Protein AF-0000000086340942 (afdb_homodimer)

Secondary structure (DSSP, 8-state):
------------------HHHHHHHTHHHHHHH---HHHHHHHHHHHHHHHHHHHHHH-SSHHHHHHHHHTT--SHHHHHHHHHHHHHH-HHHHHHHHHHGGG-/------------------HHHHHHHTHHHHHHH---HHHHHHHHHHHHHHHHHHHHHH-SSHHHHHHHHHTT--SHHHHHHHHHHHHHH-HHHHHHHHHHGGG-

Organism: NCBI:txid299321

Sequence (208 aa):
KPGGPGRKIYNVNRSFLPGAEFVDQFRRKIIERVTAVEPIADAMYDASNVEKYADIMAAPTPQAKMRAIYKILNTEGSKTRFYAILLEREPELVEELSGSRRNWKPGGPGRKIYNVNRSFLPGAEFVDQFRRKIIERVTAVEPIADAMYDASNVEKYADIMAAPTPQAKMRAIYKILNTEGSKTRFYAILLEREPELVEELSGSRRNW

Radius of gyration: 25.63 Å; Cα contacts (8 Å, |Δi|>4): 169; chains: 2; bounding box: 41×50×114 Å

pLDDT: mean 78.57, std 21.1, range [30.06, 98.0]

InterPro domains:
  IPR011029 Death-like domain superfamily [G3DSA:1.10.533.10] (20-103)
  IPR011029 Death-like domain superfamily [SSF47986] (20-99)
  IPR051249 NLRP Inflammasome [PTHR46985] (16-98)

Solvent-accessible surface area (backbone atoms only — not comparable to full-atom values): 11883 Å² total; per-residue (Å²): 131,82,79,68,79,70,75,72,69,69,72,72,66,78,71,68,59,55,40,36,53,43,51,64,74,40,41,71,59,46,32,72,62,52,76,64,39,65,66,46,49,53,51,50,55,57,47,58,51,45,52,55,49,50,56,28,69,69,36,89,43,51,44,50,22,36,53,48,51,54,70,64,48,77,43,67,65,45,21,34,50,48,34,55,49,43,48,72,74,39,45,66,60,49,51,53,56,61,54,52,53,70,79,102,132,84,79,68,81,71,76,74,67,69,72,72,66,78,71,68,57,55,40,35,55,42,51,63,74,40,42,70,58,46,32,71,62,51,76,63,41,66,67,47,48,55,52,49,56,56,45,57,51,44,52,56,50,49,56,28,69,68,36,89,43,52,42,50,22,36,54,48,50,53,70,66,47,78,43,68,63,48,20,34,50,47,33,56,50,42,46,72,74,38,45,65,60,48,52,52,56,63,52,51,53,70,76,102

Foldseek 3Di:
DPDPDDPPPPPVVVPPPDPVVVCVVCVVVCVVPPDPVPVVVVVCVVPVVVVLVVCLVVQDDPVRSVVSLVVVCPDPVSVVVVVVVCCVPPVVVVVVVVCVVVVD/DPDPDPPPPVCVVVPPPDPVVVCVVCVVVCVVPPDCVPVVVVVCVVPVVVVLVVCLVVQDDPVRSVVSLVVVCPDPVSVVVVVVVCCVPPVVVVVVVVCVVVVD

Structure (mmCIF, N/CA/C/O backbone):
data_AF-0000000086340942-model_v1
#
loop_
_entity.id
_entity.type
_entity.pdbx_description
1 polymer 'CARD domain-containing protein'
#
loop_
_atom_site.group_PDB
_atom_site.id
_atom_site.type_symbol
_atom_site.label_atom_id
_atom_site.label_alt_id
_atom_site.label_comp_id
_atom_site.label_asym_id
_atom_site.label_entity_id
_atom_site.label_seq_id
_atom_site.pdbx_PDB_ins_code
_atom_site.Cartn_x
_atom_site.Cartn_y
_atom_site.Cartn_z
_atom_site.occupancy
_atom_site.B_iso_or_equiv
_atom_site.auth_seq_id
_atom_site.auth_comp_id
_atom_site.auth_asym_id
_atom_site.auth_atom_id
_atom_site.pdbx_PDB_model_num
ATOM 1 N N . LYS A 1 1 ? 2.34 21.609 63.438 1 30.06 1 LYS A N 1
ATOM 2 C CA . LYS A 1 1 ? 1.76 22.062 62.188 1 30.06 1 LYS A CA 1
ATOM 3 C C . LYS A 1 1 ? 1.688 20.922 61.156 1 30.06 1 LYS A C 1
ATOM 5 O O . LYS A 1 1 ? 2.697 20.281 60.875 1 30.06 1 LYS A O 1
ATOM 10 N N . PRO A 1 2 ? 0.56 20.234 60.875 1 33.31 2 PRO A N 1
ATOM 11 C CA . PRO A 1 2 ? 0.419 19.031 60.062 1 33.31 2 PRO A CA 1
ATOM 12 C C . PRO A 1 2 ? 0.842 19.234 58.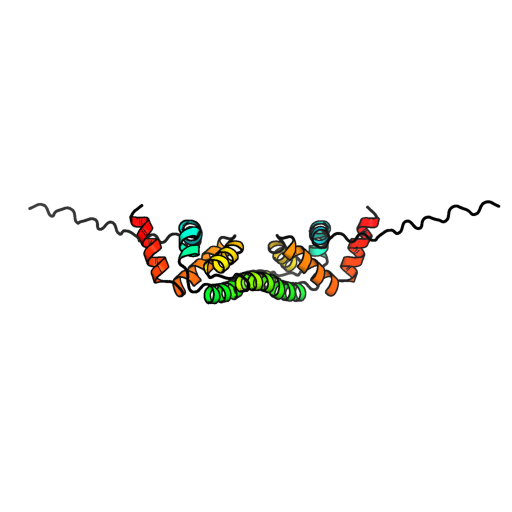625 1 33.31 2 PRO A C 1
ATOM 14 O O . PRO A 1 2 ? 0.713 20.344 58.094 1 33.31 2 PRO A O 1
ATOM 17 N N . GLY A 1 3 ? 1.99 18.672 58.156 1 33.03 3 GLY A N 1
ATOM 18 C CA . GLY A 1 3 ? 2.551 18.797 56.812 1 33.03 3 GLY A CA 1
ATOM 19 C C . GLY A 1 3 ? 1.523 18.609 55.719 1 33.03 3 GLY A C 1
ATOM 20 O O . GLY A 1 3 ? 0.592 17.812 55.844 1 33.03 3 GLY A O 1
ATOM 21 N N . GLY A 1 4 ? 0.996 19.688 55.062 1 34.81 4 GLY A N 1
ATOM 22 C CA . GLY A 1 4 ? -0.035 19.75 54.031 1 34.81 4 GLY A CA 1
ATOM 23 C C . GLY A 1 4 ? 0.132 18.688 52.938 1 34.81 4 GLY A C 1
ATOM 24 O O . GLY A 1 4 ? 1.207 18.109 52.812 1 34.81 4 GLY A O 1
ATOM 25 N N . PRO A 1 5 ? -0.978 17.906 52.75 1 38.44 5 PRO A N 1
ATOM 26 C CA . PRO A 1 5 ? -0.941 16.859 51.75 1 38.44 5 PRO A CA 1
ATOM 27 C C . PRO A 1 5 ? -0.195 17.281 50.469 1 38.44 5 PRO A C 1
ATOM 29 O O . PRO A 1 5 ? -0.126 18.469 50.156 1 38.44 5 PRO A O 1
ATOM 32 N N . GLY A 1 6 ? 1.014 16.812 50.375 1 35.75 6 GLY A N 1
ATOM 33 C CA . GLY A 1 6 ? 1.794 17.016 49.156 1 35.75 6 GLY A CA 1
ATOM 34 C C . GLY A 1 6 ? 0.945 17.062 47.906 1 35.75 6 GLY A C 1
ATOM 35 O O . GLY A 1 6 ? -0.125 16.453 47.844 1 35.75 6 GLY A O 1
ATOM 36 N N . ARG A 1 7 ? 0.796 18.203 47.312 1 33.66 7 ARG A N 1
ATOM 37 C CA . ARG A 1 7 ? 0.111 18.359 46.031 1 33.66 7 ARG A CA 1
ATOM 38 C C . ARG A 1 7 ? 0.36 17.141 45.125 1 33.66 7 ARG A C 1
ATOM 40 O O . ARG A 1 7 ? 1.51 16.781 44.875 1 33.66 7 ARG A O 1
ATOM 47 N N . LYS A 1 8 ? -0.338 16.031 45.406 1 34 8 LYS A N 1
ATOM 48 C CA . LYS A 1 8 ? -0.316 15 44.375 1 34 8 LYS A CA 1
ATOM 49 C C . LYS A 1 8 ? -0.164 15.617 42.969 1 34 8 LYS A C 1
ATOM 51 O O . LYS A 1 8 ? -1.01 16.406 42.562 1 34 8 LYS A O 1
ATOM 56 N N . ILE A 1 9 ? 0.948 16.172 42.688 1 31.11 9 ILE A N 1
ATOM 57 C CA . ILE A 1 9 ? 1.221 16.5 41.312 1 31.11 9 ILE A CA 1
ATOM 58 C C . ILE A 1 9 ? 0.586 15.445 40.406 1 31.11 9 ILE A C 1
ATOM 60 O O . ILE A 1 9 ? 0.837 14.242 40.562 1 31.11 9 ILE A O 1
ATOM 64 N N . TYR A 1 10 ? -0.667 15.422 40.312 1 34.16 10 TYR A N 1
ATOM 65 C CA . TYR A 1 10 ? -1.286 14.633 39.25 1 34.16 10 TYR A CA 1
ATOM 66 C C . TYR A 1 10 ? -0.372 14.539 38.031 1 34.16 10 TYR A C 1
ATOM 68 O O . TYR A 1 10 ? 0.081 15.555 37.5 1 34.16 10 TYR A O 1
ATOM 76 N N . ASN A 1 11 ? 0.663 13.766 38.156 1 32 11 ASN A N 1
ATOM 77 C CA . ASN A 1 11 ? 1.41 13.352 36.969 1 32 11 ASN A CA 1
ATOM 78 C C . ASN A 1 11 ? 0.536 13.375 35.719 1 32 11 ASN A C 1
ATOM 80 O O . ASN A 1 11 ? -0.425 12.609 35.625 1 32 11 ASN A O 1
ATOM 84 N N . VAL A 1 12 ? -0.024 14.477 35.312 1 34.78 12 VAL A N 1
ATOM 85 C CA . VAL A 1 12 ? -0.634 14.531 33.969 1 34.78 12 VAL A CA 1
ATOM 86 C C . VAL A 1 12 ? 0.07 13.547 33.031 1 34.78 12 VAL A C 1
ATOM 88 O O . VAL A 1 12 ? 1.226 13.758 32.656 1 34.78 12 VAL A O 1
ATOM 91 N N . ASN A 1 13 ? 0.272 12.336 33.406 1 36.91 13 ASN A N 1
ATOM 92 C CA . ASN A 1 13 ? 0.764 11.391 32.406 1 36.91 13 ASN A CA 1
ATOM 93 C C . ASN A 1 13 ? 0.345 11.797 31 1 36.91 13 ASN A C 1
ATOM 95 O O . ASN A 1 13 ? -0.847 11.867 30.703 1 36.91 13 ASN A O 1
ATOM 99 N N . ARG A 1 14 ? 0.864 12.797 30.344 1 42.94 14 ARG A N 1
ATOM 100 C CA . ARG A 1 14 ? 0.658 13.141 28.938 1 42.94 14 ARG A CA 1
ATOM 101 C C . ARG A 1 14 ? 0.251 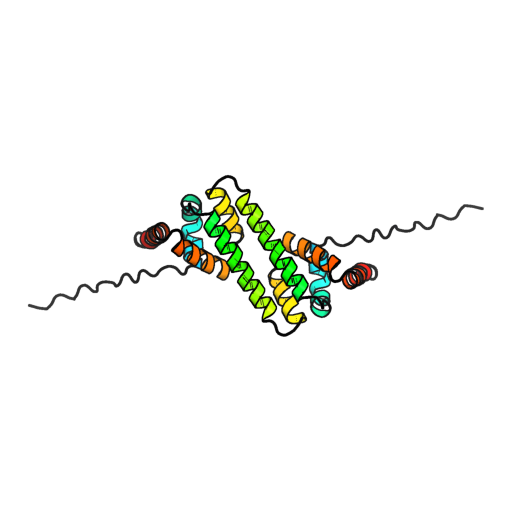11.914 28.141 1 42.94 14 ARG A C 1
ATOM 103 O O . ARG A 1 14 ? 1.087 11.062 27.828 1 42.94 14 ARG A O 1
ATOM 110 N N . SER A 1 15 ? -0.611 11.156 28.562 1 50.53 15 SER A N 1
ATOM 111 C CA . SER A 1 15 ? -1.098 9.969 27.875 1 50.53 15 SER A CA 1
ATOM 112 C C . SER A 1 15 ? -1.255 10.219 26.375 1 50.53 15 SER A C 1
ATOM 114 O O . SER A 1 15 ? -2.18 10.914 25.953 1 50.53 15 SER A O 1
ATOM 116 N N . PHE A 1 16 ? -0.09 10.398 25.688 1 58.81 16 PHE A N 1
ATOM 117 C CA . PHE A 1 16 ? -0.127 10.508 24.234 1 58.81 16 PHE A CA 1
ATOM 118 C C . PHE A 1 16 ? -0.99 9.406 23.641 1 58.81 16 PHE A C 1
ATOM 120 O O . PHE A 1 16 ? -0.943 8.258 24.078 1 58.81 16 PHE A O 1
ATOM 127 N N . LEU A 1 17 ? -2.113 9.867 23.094 1 68.81 17 LEU A N 1
ATOM 128 C CA . LEU A 1 17 ? -2.887 8.898 22.344 1 68.81 17 LEU A CA 1
ATOM 129 C C . LEU A 1 17 ? -1.966 7.953 21.562 1 68.81 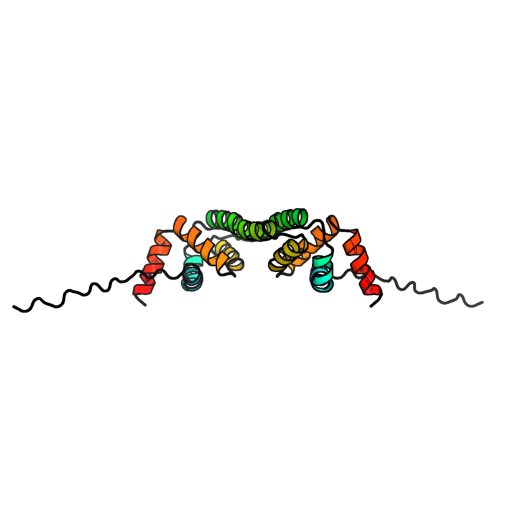17 LEU A C 1
AT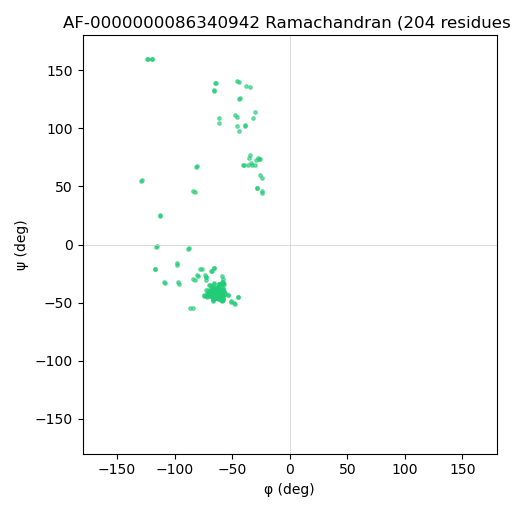OM 131 O O . LEU A 1 17 ? -0.895 8.359 21.109 1 68.81 17 LEU A O 1
ATOM 135 N N . PRO A 1 18 ? -2.377 6.742 21.672 1 79.69 18 PRO A N 1
ATOM 136 C CA . PRO A 1 18 ? -1.677 5.906 20.703 1 79.69 18 PRO A CA 1
ATOM 137 C C . PRO A 1 18 ? -1.626 6.539 19.312 1 79.69 18 PRO A C 1
ATOM 139 O O . PRO A 1 18 ? -2.541 7.273 18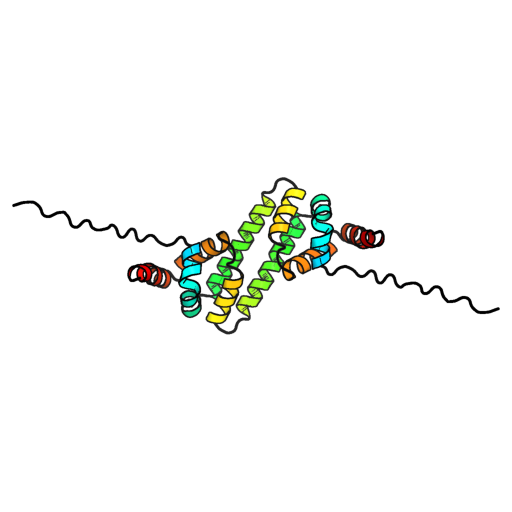.922 1 79.69 18 PRO A O 1
ATOM 142 N N . GLY A 1 19 ? -0.557 6.406 18.672 1 88.25 19 GLY A N 1
ATOM 143 C CA . GLY A 1 19 ? -0.31 7.043 17.391 1 88.25 19 GLY A CA 1
ATOM 144 C C . GLY A 1 19 ? -1.479 6.922 16.438 1 88.25 19 GLY A C 1
ATOM 145 O O . GLY A 1 19 ? -1.896 7.91 15.828 1 88.25 19 GLY A O 1
ATOM 146 N N . ALA A 1 20 ? -2.027 5.715 16.375 1 89.81 20 ALA A N 1
ATOM 147 C CA . ALA A 1 20 ? -3.145 5.488 15.453 1 89.81 20 ALA A CA 1
ATOM 148 C C . ALA A 1 20 ? -4.371 6.293 15.883 1 89.81 20 ALA A C 1
ATOM 150 O O . ALA A 1 20 ? -5.086 6.84 15.031 1 89.81 20 ALA A O 1
ATOM 151 N N . GLU A 1 21 ? -4.637 6.332 17.156 1 93.44 21 GLU A N 1
ATOM 152 C CA . GLU A 1 21 ? -5.77 7.094 17.672 1 93.44 21 GLU A CA 1
ATOM 153 C C . GLU A 1 21 ? -5.578 8.594 17.422 1 93.44 21 GLU A C 1
ATOM 155 O O . GLU A 1 21 ? -6.535 9.305 17.109 1 93.44 21 GLU A O 1
ATOM 160 N N . PHE A 1 22 ? -4.367 9.055 17.703 1 94 22 PHE A N 1
ATOM 161 C CA . PHE A 1 22 ? -4.039 10.453 17.438 1 94 22 PHE A CA 1
ATOM 162 C C . PHE A 1 22 ? -4.406 10.82 16 1 94 22 PHE A C 1
ATOM 164 O O . PHE A 1 22 ? -5.027 11.859 15.766 1 94 22 PHE A O 1
ATOM 171 N N . VAL A 1 23 ? -4.016 10.031 15.008 1 95.56 23 VAL A N 1
ATOM 172 C CA . VAL A 1 23 ? -4.227 10.25 13.586 1 95.56 23 VAL A CA 1
ATOM 173 C C . VAL A 1 23 ? -5.723 10.328 13.289 1 95.56 23 VAL A C 1
ATOM 175 O O . VAL A 1 23 ? -6.16 11.133 12.469 1 95.56 23 VAL A O 1
ATOM 178 N N . ASP A 1 24 ? -6.488 9.492 13.961 1 95.06 24 ASP A N 1
ATOM 179 C CA . ASP A 1 24 ? -7.934 9.5 13.758 1 95.06 24 ASP A CA 1
ATOM 180 C C . ASP A 1 24 ? -8.578 10.711 14.422 1 95.06 24 ASP A C 1
ATOM 182 O O . ASP A 1 24 ? -9.453 11.352 13.844 1 95.06 24 ASP A O 1
ATOM 186 N N . GLN A 1 25 ? -8.156 10.969 15.594 1 93.75 25 GLN A N 1
ATOM 187 C CA . GLN A 1 25 ? -8.766 12.016 16.406 1 93.75 25 GLN A CA 1
ATOM 188 C C . GLN A 1 25 ? -8.547 13.391 15.781 1 93.75 25 GLN A C 1
ATOM 190 O O . GLN A 1 25 ? -9.422 14.258 15.836 1 93.75 25 GLN A O 1
ATOM 195 N N . PHE A 1 26 ? -7.434 13.602 15.227 1 95.81 26 PHE A N 1
ATOM 196 C CA . PHE A 1 26 ? -7.09 14.953 14.812 1 95.81 26 PHE A CA 1
ATOM 197 C C . PHE A 1 26 ? -7.02 15.055 13.289 1 95.81 26 PHE A C 1
ATOM 199 O O . PHE A 1 26 ? -6.293 15.891 12.75 1 95.81 26 PHE A O 1
ATOM 206 N N . ARG A 1 27 ? -7.723 14.188 12.562 1 97 27 ARG A N 1
ATOM 207 C CA . ARG A 1 27 ? -7.734 14.125 11.102 1 97 27 ARG A CA 1
ATOM 208 C C . ARG A 1 27 ? -7.949 15.5 10.492 1 97 27 ARG A C 1
ATOM 210 O O . ARG A 1 27 ? -7.18 15.93 9.633 1 97 27 ARG A O 1
ATOM 217 N N . ARG A 1 28 ? -9.016 16.266 10.953 1 96.62 28 ARG A N 1
ATOM 218 C CA . ARG A 1 28 ? -9.336 17.547 10.359 1 96.62 28 ARG A CA 1
ATOM 219 C C . ARG A 1 28 ? -8.195 18.547 10.562 1 96.62 28 ARG A C 1
ATOM 221 O O . ARG A 1 28 ? -7.816 19.266 9.633 1 96.62 28 ARG A O 1
ATOM 228 N N . LYS A 1 29 ? -7.648 18.641 11.742 1 97.44 29 LYS A N 1
ATOM 229 C CA . LYS A 1 29 ? -6.559 19.562 12.039 1 97.44 29 LYS A CA 1
ATOM 230 C C . LYS A 1 29 ? -5.297 19.188 11.258 1 97.44 29 LYS A C 1
ATOM 232 O O . LYS A 1 29 ? -4.562 20.078 10.805 1 97.44 29 LYS A O 1
ATOM 237 N N . ILE A 1 30 ? -5.074 17.938 11.148 1 97.5 30 ILE A N 1
ATOM 238 C CA . ILE A 1 30 ? -3.92 17.469 10.391 1 97.5 30 ILE A CA 1
ATOM 239 C C . ILE A 1 30 ? -4.07 17.859 8.922 1 97.5 30 ILE A C 1
ATOM 241 O O . ILE A 1 30 ? -3.162 18.453 8.336 1 97.5 30 ILE A O 1
ATOM 245 N N . ILE A 1 31 ? -5.199 17.656 8.359 1 98 31 ILE A N 1
ATOM 246 C CA . ILE A 1 31 ? -5.457 18 6.965 1 98 31 ILE A CA 1
ATOM 247 C C . ILE A 1 31 ? -5.289 19.5 6.766 1 98 31 ILE A C 1
ATOM 249 O O . ILE A 1 31 ? -4.734 19.938 5.758 1 98 31 ILE A O 1
ATOM 253 N N . GLU A 1 32 ? -5.637 20.203 7.691 1 97.62 32 GLU A N 1
ATOM 254 C CA . GLU A 1 32 ? -5.652 21.656 7.566 1 97.62 32 GLU A CA 1
ATOM 255 C C . GLU A 1 32 ? -4.266 22.25 7.809 1 97.62 32 GLU A C 1
ATOM 257 O O . GLU A 1 32 ? -3.91 23.266 7.215 1 97.62 32 GLU A O 1
ATOM 262 N N . ARG A 1 33 ? -3.449 21.594 8.656 1 97.19 33 ARG A N 1
ATOM 263 C CA . ARG A 1 33 ? -2.336 22.344 9.219 1 97.19 33 ARG A CA 1
ATOM 264 C C . ARG A 1 33 ? -0.998 21.766 8.789 1 97.19 33 ARG A C 1
ATOM 266 O O . ARG A 1 33 ? 0.038 22.422 8.883 1 97.19 33 ARG A O 1
ATOM 273 N N . VAL A 1 34 ? -1.02 20.5 8.383 1 96.75 34 VAL A N 1
ATOM 274 C CA . VAL A 1 34 ? 0.251 19.906 7.984 1 96.75 34 VAL A CA 1
ATOM 275 C C . VAL A 1 34 ? 0.776 20.609 6.73 1 96.75 34 VAL A C 1
ATOM 277 O O . VAL A 1 34 ? 0.055 20.734 5.738 1 96.75 34 VAL A O 1
ATOM 280 N N . THR A 1 35 ? 2.045 20.984 6.727 1 93.06 35 THR A N 1
ATOM 281 C CA . THR A 1 35 ? 2.666 21.672 5.602 1 93.06 35 THR A CA 1
ATOM 282 C C . THR A 1 35 ? 3.654 20.75 4.883 1 93.06 35 THR A C 1
ATOM 284 O O . THR A 1 35 ? 3.861 20.875 3.674 1 93.06 35 THR A O 1
ATOM 287 N N . ALA A 1 36 ? 4.289 19.875 5.578 1 93.06 36 ALA A N 1
ATOM 288 C CA . ALA A 1 36 ? 5.316 19 5.02 1 93.06 36 ALA A CA 1
ATOM 289 C C . ALA A 1 36 ? 4.688 17.766 4.359 1 93.06 36 ALA A C 1
ATOM 291 O O . ALA A 1 36 ? 5.145 16.641 4.562 1 93.06 36 ALA A O 1
ATOM 292 N N . VAL A 1 37 ? 3.645 17.891 3.547 1 94.75 37 VAL A N 1
ATOM 293 C CA . VAL A 1 37 ? 2.844 16.781 3.029 1 94.75 37 VAL A CA 1
ATOM 294 C C . VAL A 1 37 ? 3.691 15.922 2.096 1 94.75 37 VAL A C 1
ATOM 296 O O . VAL A 1 37 ? 3.623 14.695 2.139 1 94.75 37 VAL A O 1
ATOM 299 N N . GLU A 1 38 ? 4.547 16.516 1.236 1 91.69 38 GLU A N 1
ATOM 300 C CA . GLU A 1 38 ? 5.309 15.758 0.25 1 91.69 38 GLU A CA 1
ATOM 301 C C . GLU A 1 38 ? 6.418 14.945 0.915 1 91.69 38 GLU A C 1
ATOM 303 O O . GLU A 1 38 ? 6.551 13.742 0.671 1 91.69 38 GLU A O 1
ATOM 308 N N . PRO A 1 39 ? 7.211 15.5 1.875 1 89.62 39 PRO A N 1
ATOM 309 C CA . PRO A 1 39 ? 8.148 14.672 2.639 1 89.62 39 PRO A CA 1
ATOM 310 C C . PRO A 1 39 ? 7.457 13.555 3.414 1 89.62 39 PRO A C 1
ATOM 312 O O . PRO A 1 39 ? 8.016 12.469 3.564 1 89.62 39 PRO A O 1
ATOM 315 N N . ILE A 1 40 ? 6.246 13.797 3.896 1 92.19 40 ILE A N 1
ATOM 316 C CA . ILE A 1 40 ? 5.488 12.781 4.609 1 92.19 40 ILE A CA 1
ATOM 317 C C . ILE A 1 40 ? 5.062 11.68 3.641 1 92.19 40 ILE A C 1
ATOM 319 O O . ILE A 1 40 ? 5.195 10.492 3.941 1 92.19 40 ILE A O 1
ATOM 323 N N . ALA A 1 41 ? 4.574 12.07 2.453 1 89.31 41 ALA A N 1
ATOM 324 C CA . ALA A 1 41 ? 4.215 11.094 1.427 1 89.31 41 ALA A CA 1
ATOM 325 C C . ALA A 1 41 ? 5.414 10.234 1.044 1 89.31 41 ALA A C 1
ATOM 327 O O . ALA A 1 41 ? 5.297 9.016 0.916 1 89.31 41 ALA A O 1
ATOM 328 N N . ASP A 1 42 ? 6.57 10.852 0.916 1 83.88 42 ASP A N 1
ATOM 329 C CA . ASP A 1 42 ? 7.793 10.125 0.599 1 83.88 42 ASP A CA 1
ATOM 330 C C . ASP A 1 42 ? 8.086 9.055 1.652 1 83.88 42 ASP A C 1
ATOM 332 O O . ASP A 1 42 ? 8.391 7.91 1.315 1 83.88 42 ASP A O 1
ATOM 336 N N . ALA A 1 43 ? 7.996 9.453 2.863 1 82 43 ALA A N 1
ATOM 337 C CA . ALA A 1 43 ? 8.32 8.562 3.971 1 82 43 ALA A CA 1
ATOM 338 C C . ALA A 1 43 ? 7.297 7.434 4.09 1 82 43 ALA A C 1
ATOM 340 O O . ALA A 1 43 ? 7.652 6.293 4.383 1 82 43 ALA A O 1
ATOM 341 N N . MET A 1 44 ? 5.934 7.812 3.953 1 81.06 44 MET A N 1
ATOM 342 C CA . MET A 1 44 ? 4.875 6.809 3.996 1 81.06 44 MET A CA 1
ATOM 343 C C . MET A 1 44 ? 5.055 5.773 2.891 1 81.06 44 MET A C 1
ATOM 345 O O . MET A 1 44 ? 4.84 4.582 3.109 1 81.06 44 MET A O 1
ATOM 349 N N . TYR A 1 45 ? 5.355 6.305 1.752 1 71.75 45 TYR A N 1
ATOM 350 C CA . TYR A 1 45 ? 5.562 5.449 0.588 1 71.75 45 TYR A CA 1
ATOM 351 C C . TYR A 1 45 ? 6.676 4.441 0.842 1 71.75 45 TYR A C 1
ATOM 353 O O . TYR A 1 45 ? 6.527 3.254 0.541 1 71.75 45 TYR A O 1
ATOM 361 N N . ASP A 1 46 ? 7.656 4.82 1.36 1 66 46 ASP A N 1
ATOM 362 C CA . ASP A 1 46 ? 8.82 3.979 1.626 1 66 46 ASP A CA 1
ATOM 363 C C . ASP A 1 46 ? 8.5 2.924 2.686 1 66 46 ASP A C 1
ATOM 365 O O . ASP A 1 46 ? 8.828 1.748 2.516 1 66 46 ASP A O 1
ATOM 369 N N . ALA A 1 47 ? 7.707 3.316 3.664 1 63.34 47 ALA A N 1
ATOM 370 C CA . ALA A 1 47 ? 7.531 2.473 4.844 1 63.34 47 ALA A CA 1
ATOM 371 C C . ALA A 1 47 ? 6.457 1.416 4.605 1 63.34 47 ALA A C 1
ATOM 373 O O . ALA A 1 47 ? 6.617 0.259 5 1 63.34 47 ALA A O 1
ATOM 374 N N . SER A 1 48 ? 5.328 1.74 4.23 1 63.38 48 SER A N 1
ATOM 375 C CA . SER A 1 48 ? 4.207 0.819 4.059 1 63.38 48 SER A CA 1
ATOM 376 C C . SER A 1 48 ? 4.562 -0.31 3.098 1 63.38 48 SER A C 1
ATOM 378 O O . SER A 1 48 ? 4.258 -1.475 3.359 1 63.38 48 SER A O 1
ATOM 380 N N . ASN A 1 49 ? 5.168 0.114 2.17 1 66.38 49 ASN A N 1
ATOM 381 C CA . ASN A 1 49 ? 5.52 -0.878 1.159 1 66.38 49 ASN A CA 1
ATOM 382 C C . ASN A 1 49 ? 6.629 -1.805 1.643 1 66.38 49 ASN A C 1
ATOM 384 O O . ASN A 1 49 ? 6.602 -3.008 1.377 1 66.38 49 ASN A O 1
ATOM 388 N N . VAL A 1 50 ? 7.312 -1.211 2.387 1 64.19 50 VAL A N 1
ATOM 389 C CA . VAL A 1 50 ? 8.445 -1.989 2.871 1 64.19 50 VAL A CA 1
ATOM 390 C C . VAL A 1 50 ? 7.957 -3.078 3.824 1 64.19 50 VAL A C 1
ATOM 392 O O . VAL A 1 50 ? 8.383 -4.23 3.732 1 64.19 50 VAL A O 1
ATOM 395 N N . GLU A 1 51 ? 7.066 -2.738 4.652 1 71 51 GLU A N 1
ATOM 396 C CA . GLU A 1 51 ? 6.582 -3.721 5.617 1 71 51 GLU A CA 1
ATOM 397 C C . GLU A 1 51 ? 5.82 -4.844 4.926 1 71 51 GLU A C 1
ATOM 399 O O . GLU A 1 51 ? 6.043 -6.023 5.215 1 71 51 GLU A O 1
ATOM 404 N N . LYS A 1 52 ? 4.965 -4.504 4.055 1 76.44 52 LYS A N 1
ATOM 405 C CA . LYS A 1 52 ? 4.191 -5.516 3.34 1 76.44 52 LYS A CA 1
ATOM 406 C C . LYS A 1 52 ? 5.098 -6.406 2.496 1 76.44 52 LYS A C 1
ATOM 408 O O . LYS 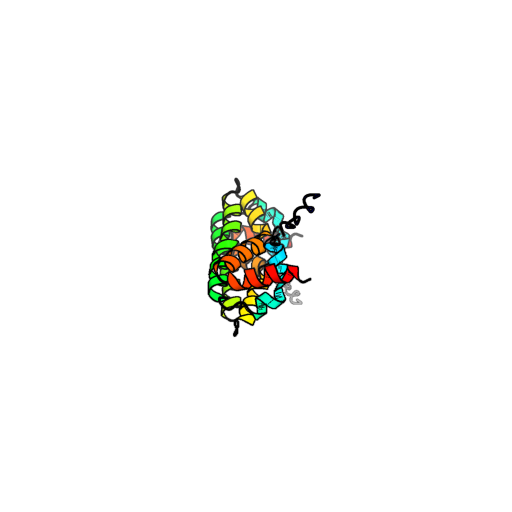A 1 52 ? 4.918 -7.625 2.457 1 76.44 52 LYS A O 1
ATOM 413 N N . TYR A 1 53 ? 6.035 -5.793 1.989 1 80.94 53 TYR A N 1
ATOM 414 C CA . TYR A 1 53 ? 7 -6.539 1.189 1 80.94 53 TYR A CA 1
ATOM 415 C C . TYR A 1 53 ? 7.812 -7.488 2.062 1 80.94 53 TYR A C 1
ATOM 417 O O . TYR A 1 53 ? 8.047 -8.641 1.689 1 80.94 53 TYR A O 1
ATOM 425 N N . ALA A 1 54 ? 8.203 -7.02 3.164 1 81.38 54 ALA A N 1
ATOM 426 C CA . ALA A 1 54 ? 8.961 -7.848 4.098 1 81.38 54 ALA A CA 1
ATOM 427 C C . ALA A 1 54 ? 8.141 -9.047 4.562 1 81.38 54 ALA A C 1
ATOM 429 O O . ALA A 1 54 ? 8.672 -10.148 4.715 1 81.38 54 ALA A O 1
ATOM 430 N N . ASP A 1 55 ? 6.859 -8.852 4.84 1 85.44 55 ASP A N 1
ATOM 431 C CA . ASP A 1 55 ? 5.969 -9.945 5.227 1 85.44 55 ASP A CA 1
ATOM 432 C C . ASP A 1 55 ? 5.914 -11.023 4.145 1 85.44 55 ASP A C 1
ATOM 434 O O . ASP A 1 55 ? 5.922 -12.219 4.449 1 85.44 55 ASP A O 1
ATOM 438 N N . ILE A 1 56 ? 5.77 -10.586 2.902 1 90.06 56 ILE A N 1
ATOM 439 C CA . ILE A 1 56 ? 5.73 -11.516 1.778 1 90.06 56 ILE A CA 1
ATOM 440 C C . ILE A 1 56 ? 7.027 -12.32 1.727 1 90.06 56 ILE A C 1
ATOM 442 O O . ILE A 1 56 ? 6.996 -13.547 1.614 1 90.06 56 ILE A O 1
ATOM 446 N N . MET A 1 57 ? 8.195 -11.727 1.862 1 91.62 57 MET A N 1
ATOM 447 C CA . MET A 1 57 ? 9.5 -12.359 1.71 1 91.62 57 MET A CA 1
ATOM 448 C C . MET A 1 57 ? 9.805 -13.266 2.898 1 91.62 57 MET A C 1
ATOM 450 O O . MET A 1 57 ? 10.539 -14.25 2.764 1 91.62 57 MET A O 1
ATOM 454 N N . ALA A 1 58 ? 9.289 -13.008 4.008 1 93.56 58 ALA A N 1
ATOM 455 C CA . ALA A 1 58 ? 9.523 -13.797 5.211 1 93.56 58 ALA A CA 1
ATOM 456 C C . ALA A 1 58 ? 8.727 -15.102 5.176 1 93.56 58 ALA A C 1
ATOM 458 O O . ALA A 1 58 ? 9.008 -16.031 5.938 1 93.56 58 ALA A O 1
ATOM 459 N N . ALA A 1 59 ? 7.625 -15.18 4.348 1 93.94 59 ALA A N 1
ATOM 460 C CA . ALA A 1 59 ? 6.805 -16.391 4.262 1 93.94 59 ALA A CA 1
ATOM 461 C C . ALA A 1 59 ? 7.605 -17.547 3.691 1 93.94 59 ALA A C 1
ATOM 463 O O . ALA A 1 59 ? 8.406 -17.375 2.775 1 93.94 59 ALA A O 1
ATOM 464 N N . PRO A 1 60 ? 7.434 -18.656 4.219 1 95.44 60 PRO A N 1
ATOM 465 C CA . PRO A 1 60 ? 8.359 -19.766 3.973 1 95.44 60 PRO A CA 1
ATOM 466 C C . PRO A 1 60 ? 8.094 -20.469 2.641 1 95.44 60 PRO A C 1
ATOM 468 O O . PRO A 1 60 ? 8.984 -21.141 2.104 1 95.44 60 PRO A O 1
ATOM 471 N N . THR A 1 61 ? 6.898 -20.484 2.08 1 96 61 THR A N 1
ATOM 472 C CA . THR A 1 61 ? 6.566 -21.172 0.837 1 96 61 THR A CA 1
ATOM 473 C C . THR A 1 61 ? 5.977 -20.203 -0.179 1 96 61 THR A C 1
ATOM 475 O O . THR A 1 61 ? 5.473 -19.141 0.192 1 96 61 THR A O 1
ATOM 478 N N . PRO A 1 62 ? 6.016 -20.578 -1.438 1 95.19 62 PRO A N 1
ATOM 479 C CA . PRO A 1 62 ? 5.371 -19.75 -2.455 1 95.19 62 PRO A CA 1
ATOM 480 C C . PRO A 1 62 ? 3.881 -19.547 -2.189 1 95.19 62 PRO A C 1
ATOM 482 O O . PRO A 1 62 ? 3.352 -18.453 -2.43 1 95.19 62 PRO A O 1
ATOM 485 N N . GLN A 1 63 ? 3.25 -20.609 -1.612 1 97.19 63 GLN A N 1
ATOM 486 C CA . GLN A 1 63 ? 1.825 -20.484 -1.319 1 97.19 63 GLN A CA 1
ATOM 487 C C . GLN A 1 63 ? 1.58 -19.484 -0.199 1 97.19 63 GLN A C 1
ATOM 489 O O . GLN A 1 63 ? 0.652 -18.672 -0.276 1 97.19 63 GLN A O 1
ATOM 494 N N . ALA A 1 64 ? 2.449 -19.547 0.768 1 96.5 64 ALA A N 1
ATOM 495 C CA . ALA A 1 64 ? 2.33 -18.609 1.878 1 96.5 64 ALA A CA 1
ATOM 496 C C . ALA A 1 64 ? 2.645 -17.188 1.425 1 96.5 64 ALA A C 1
ATOM 498 O O . ALA A 1 64 ? 2.016 -16.219 1.882 1 96.5 64 ALA A O 1
ATOM 499 N N . LYS A 1 65 ? 3.637 -17 0.547 1 95.31 65 LYS A N 1
ATOM 500 C CA . LYS A 1 65 ? 3.939 -15.695 -0.025 1 95.31 65 LYS A CA 1
ATOM 501 C C . LYS A 1 65 ? 2.756 -15.164 -0.827 1 95.31 65 LYS A C 1
ATOM 503 O O . LYS A 1 65 ? 2.422 -13.977 -0.737 1 95.31 65 LYS A O 1
ATOM 508 N N . MET A 1 66 ? 2.078 -15.984 -1.602 1 96.81 66 MET A N 1
ATOM 509 C CA . MET A 1 66 ? 0.92 -15.578 -2.393 1 96.81 66 MET A CA 1
ATOM 510 C C . MET A 1 66 ? -0.245 -15.188 -1.489 1 96.81 66 MET A C 1
ATOM 512 O O . MET A 1 66 ? -0.974 -14.234 -1.784 1 96.81 66 MET A O 1
ATOM 516 N N . ARG A 1 67 ? -0.439 -15.969 -0.339 1 95.94 67 ARG A N 1
ATOM 517 C CA . ARG A 1 67 ? -1.457 -15.586 0.635 1 95.94 67 ARG A CA 1
ATOM 518 C C . ARG A 1 67 ? -1.182 -14.203 1.203 1 95.94 67 ARG A C 1
ATOM 520 O O . ARG A 1 67 ? -2.107 -13.414 1.416 1 95.94 67 ARG A O 1
ATOM 527 N N . ALA A 1 68 ? 0.083 -13.883 1.43 1 91.38 68 ALA A N 1
ATOM 528 C CA . ALA A 1 68 ? 0.463 -12.555 1.907 1 91.38 68 ALA A CA 1
ATOM 529 C C . ALA A 1 68 ? 0.174 -11.492 0.854 1 91.38 68 ALA A C 1
ATOM 531 O O . ALA A 1 68 ? -0.263 -10.383 1.184 1 91.38 68 ALA A O 1
ATOM 532 N N . ILE A 1 69 ? 0.44 -11.805 -0.425 1 90.75 69 ILE A N 1
ATOM 533 C CA . ILE A 1 69 ? 0.136 -10.875 -1.509 1 90.75 69 ILE A CA 1
ATOM 534 C C . ILE A 1 69 ? -1.369 -10.617 -1.565 1 90.75 69 ILE A C 1
ATOM 536 O O . ILE A 1 69 ? -1.808 -9.484 -1.761 1 90.75 69 ILE A O 1
ATOM 540 N N . TYR A 1 70 ? -2.23 -11.602 -1.339 1 91.62 70 TYR A N 1
ATOM 541 C CA . TYR A 1 70 ? -3.682 -11.469 -1.402 1 91.62 70 TYR A CA 1
ATOM 542 C C . TYR A 1 70 ? -4.191 -10.547 -0.295 1 91.62 70 TYR A C 1
ATOM 544 O O . TYR A 1 70 ? -5.27 -9.969 -0.411 1 91.62 70 TYR A O 1
ATOM 552 N N . LYS A 1 71 ? -3.418 -10.359 0.729 1 85 71 LYS A N 1
ATOM 553 C CA . LYS A 1 71 ? -3.803 -9.43 1.781 1 85 71 LYS A CA 1
ATOM 554 C C . LYS A 1 71 ? -3.781 -7.988 1.271 1 85 71 LYS A C 1
ATOM 556 O O . LYS A 1 71 ? -4.484 -7.125 1.803 1 85 71 LYS A O 1
ATOM 561 N N . ILE A 1 72 ? -3.006 -7.754 0.217 1 78.81 72 ILE A N 1
ATOM 562 C CA . ILE A 1 72 ? -2.869 -6.395 -0.292 1 78.81 72 ILE A CA 1
ATOM 563 C C . ILE A 1 72 ? -3.816 -6.188 -1.472 1 78.81 72 ILE A C 1
ATOM 565 O O . ILE A 1 72 ? -4.094 -5.051 -1.861 1 78.81 72 ILE A O 1
ATOM 569 N N . LEU A 1 73 ? -4.289 -7.281 -2.055 1 85.25 73 LEU A N 1
ATOM 570 C CA . LEU A 1 73 ? -5.184 -7.227 -3.205 1 85.25 73 LEU A CA 1
ATOM 571 C C . LEU A 1 73 ? -6.617 -6.949 -2.766 1 85.25 73 LEU A C 1
ATOM 573 O O . LEU A 1 73 ? -7.52 -7.738 -3.043 1 85.25 73 LEU A O 1
ATOM 577 N N . ASN A 1 74 ? -6.867 -5.695 -2.234 1 79.38 74 ASN A N 1
ATOM 578 C CA . ASN A 1 74 ? -8.156 -5.406 -1.62 1 79.38 74 ASN A CA 1
ATOM 579 C C . ASN A 1 74 ? -8.914 -4.324 -2.383 1 79.38 74 ASN A C 1
ATOM 581 O O . ASN A 1 74 ? -10.047 -3.99 -2.039 1 79.38 74 ASN A O 1
ATOM 585 N N . THR A 1 75 ? -8.32 -3.803 -3.41 1 76.81 75 THR A N 1
ATOM 586 C CA . THR A 1 75 ? -9.008 -2.832 -4.258 1 76.81 75 THR A CA 1
ATOM 587 C C . THR A 1 75 ? -9.109 -3.342 -5.691 1 76.81 75 THR A C 1
ATOM 589 O O . THR A 1 75 ? -8.32 -4.199 -6.109 1 76.81 75 THR A O 1
ATOM 592 N N . GLU A 1 76 ? -10.094 -2.73 -6.422 1 79.62 76 GLU A N 1
ATOM 593 C CA . GLU A 1 76 ? -10.211 -3.047 -7.84 1 79.62 76 GLU A CA 1
ATOM 594 C C . GLU A 1 76 ? -8.914 -2.75 -8.586 1 79.62 76 GLU A C 1
ATOM 596 O O . GLU A 1 76 ? -8.508 -3.518 -9.461 1 79.62 76 GLU A O 1
ATOM 601 N N . GLY A 1 77 ? -8.289 -1.694 -8.219 1 78.62 77 GLY A N 1
ATOM 602 C CA . GLY A 1 77 ? -7.047 -1.287 -8.852 1 78.62 77 GLY A CA 1
ATOM 603 C C . GLY A 1 77 ? -5.902 -2.25 -8.594 1 78.62 77 GLY A C 1
ATOM 604 O O . GLY A 1 77 ? -5.191 -2.637 -9.523 1 78.62 77 GLY A O 1
ATOM 605 N N . SER A 1 78 ? -5.754 -2.635 -7.316 1 83.19 78 SER A N 1
ATOM 606 C CA . SER A 1 78 ? -4.664 -3.549 -6.992 1 83.19 78 SER A CA 1
ATOM 607 C C . SER A 1 78 ? -4.875 -4.914 -7.641 1 83.19 78 SER A C 1
ATOM 609 O O . SER A 1 78 ? -3.918 -5.539 -8.102 1 83.19 78 SER A O 1
ATOM 611 N N . LYS A 1 79 ? -6.172 -5.332 -7.773 1 87.44 79 LYS A N 1
ATOM 612 C CA . LYS A 1 79 ? -6.469 -6.613 -8.406 1 87.44 79 LYS A CA 1
ATOM 613 C C . LYS A 1 79 ? -6.23 -6.547 -9.914 1 87.44 79 LYS A C 1
ATOM 615 O O . LYS A 1 79 ? -5.715 -7.496 -10.508 1 87.44 79 LYS A O 1
ATOM 620 N N . THR A 1 80 ? -6.648 -5.434 -10.461 1 84.5 80 THR A N 1
ATOM 621 C CA . THR A 1 80 ? -6.422 -5.25 -11.891 1 84.5 80 THR A CA 1
ATOM 622 C C . THR A 1 80 ? -4.93 -5.238 -12.203 1 84.5 80 THR A C 1
ATOM 624 O O . THR A 1 80 ? -4.492 -5.832 -13.195 1 84.5 80 THR A O 1
ATOM 627 N N . ARG A 1 81 ? -4.16 -4.629 -11.43 1 83 81 ARG A N 1
ATOM 628 C CA . ARG A 1 81 ? -2.715 -4.594 -11.617 1 83 81 ARG A CA 1
ATOM 629 C C . ARG A 1 81 ? -2.105 -5.98 -11.43 1 83 81 ARG A C 1
ATOM 631 O O . ARG A 1 81 ? -1.242 -6.395 -12.211 1 83 81 ARG A O 1
ATOM 638 N N . PHE A 1 82 ? -2.484 -6.617 -10.344 1 90.81 82 PHE A N 1
ATOM 639 C CA . PHE A 1 82 ? -2.012 -7.977 -10.109 1 90.81 82 PHE A CA 1
ATOM 640 C C . PHE A 1 82 ? -2.307 -8.867 -11.305 1 90.81 82 PHE A C 1
ATOM 642 O O . PHE A 1 82 ? -1.455 -9.656 -11.727 1 90.81 82 PHE A O 1
ATOM 649 N N . TYR A 1 83 ? -3.488 -8.711 -11.812 1 92.38 83 TYR A N 1
ATOM 650 C CA . TYR A 1 83 ? -3.869 -9.508 -12.969 1 92.38 83 TYR A CA 1
ATOM 651 C C . TYR A 1 83 ? -2.928 -9.258 -14.141 1 92.38 83 TYR A C 1
ATOM 653 O O . TYR A 1 83 ? -2.498 -10.203 -14.812 1 92.38 83 TYR A O 1
ATOM 661 N N . ALA A 1 84 ? -2.678 -8.062 -14.43 1 88.19 84 ALA A N 1
ATOM 662 C CA . ALA A 1 84 ? -1.771 -7.723 -15.523 1 88.19 84 ALA A CA 1
ATOM 663 C C . ALA A 1 84 ? -0.391 -8.336 -15.305 1 88.19 84 ALA A C 1
ATOM 665 O O . ALA A 1 84 ? 0.225 -8.844 -16.25 1 88.19 84 ALA A O 1
ATOM 666 N N . ILE A 1 85 ? 0.117 -8.328 -14.086 1 90.38 85 ILE A N 1
ATOM 667 C CA . ILE A 1 85 ? 1.408 -8.922 -13.75 1 90.38 85 ILE A CA 1
ATOM 668 C C . ILE A 1 85 ? 1.337 -10.438 -13.898 1 90.38 85 ILE A C 1
ATOM 670 O O . ILE A 1 85 ? 2.27 -11.062 -14.414 1 90.38 85 ILE A O 1
ATOM 674 N N . LEU A 1 86 ? 0.219 -11.031 -13.398 1 94.12 86 LEU A N 1
ATOM 675 C CA . LEU A 1 86 ? 0.009 -12.469 -13.508 1 94.12 86 LEU A CA 1
ATOM 676 C C . LEU A 1 86 ? 0.01 -12.906 -14.969 1 94.12 86 LEU A C 1
ATOM 678 O O . LEU A 1 86 ? 0.577 -13.953 -15.305 1 94.12 86 LEU A O 1
ATOM 682 N N . LEU A 1 87 ? -0.699 -12.125 -15.828 1 91.88 87 LEU A N 1
ATOM 683 C CA . LEU A 1 87 ? -0.731 -12.406 -17.25 1 91.88 87 LEU A CA 1
ATOM 684 C C . LEU A 1 87 ? 0.679 -12.422 -17.844 1 91.88 87 LEU A C 1
ATOM 686 O O . LEU A 1 87 ? 0.982 -13.242 -18.719 1 91.88 87 LEU A O 1
ATOM 690 N N . GLU A 1 88 ? 1.518 -11.547 -17.438 1 89.5 88 GLU A N 1
ATOM 691 C CA . GLU A 1 88 ? 2.893 -11.438 -17.922 1 89.5 88 GLU A CA 1
ATOM 692 C C . GLU A 1 88 ? 3.752 -12.578 -17.391 1 89.5 88 GLU A C 1
ATOM 694 O O . GLU A 1 88 ? 4.57 -13.141 -18.125 1 89.5 88 GLU A O 1
ATOM 699 N N . ARG A 1 89 ? 3.582 -12.977 -16.156 1 90.69 89 ARG A N 1
ATOM 700 C CA . ARG A 1 89 ? 4.5 -13.898 -15.484 1 90.69 89 ARG A CA 1
ATOM 701 C C . ARG A 1 89 ? 3.994 -15.328 -15.57 1 90.69 89 ARG A C 1
ATOM 703 O O . ARG A 1 89 ? 4.785 -16.281 -15.547 1 90.69 89 ARG A O 1
ATOM 710 N N . GLU A 1 90 ? 2.742 -15.539 -15.547 1 94.94 90 GLU A N 1
ATOM 711 C CA . GLU A 1 90 ? 2.119 -16.859 -15.562 1 94.94 90 GLU A CA 1
ATOM 712 C C . GLU A 1 90 ? 1.062 -16.953 -16.656 1 94.94 90 GLU A C 1
ATOM 714 O O . GLU A 1 90 ? -0.09 -17.312 -16.391 1 94.94 90 GLU A O 1
ATOM 719 N N . PRO A 1 91 ? 1.439 -16.656 -18 1 92.19 91 PRO A N 1
ATOM 720 C CA . PRO A 1 91 ? 0.433 -16.609 -19.062 1 92.19 91 PRO A CA 1
ATOM 721 C C . PRO A 1 91 ? -0.273 -17.953 -19.25 1 92.19 91 PRO A C 1
ATOM 723 O O . PRO A 1 91 ? -1.477 -17.984 -19.531 1 92.19 91 PRO A O 1
ATOM 726 N N . GLU A 1 92 ? 0.41 -19.047 -19.062 1 94.75 92 GLU A N 1
ATOM 727 C CA . GLU A 1 92 ? -0.196 -20.359 -19.266 1 94.75 92 GLU A CA 1
ATOM 728 C C . GLU A 1 92 ? -1.242 -20.656 -18.188 1 94.75 92 GLU A C 1
ATOM 730 O O . GLU A 1 92 ? -2.299 -21.219 -18.484 1 94.75 92 GLU A O 1
ATOM 735 N N . LEU A 1 93 ? -0.874 -20.312 -16.969 1 94.81 93 LEU A N 1
ATOM 736 C CA . LEU A 1 93 ? -1.828 -20.516 -15.883 1 94.81 93 LEU A CA 1
ATOM 737 C C . LEU A 1 93 ? -3.1 -19.703 -16.125 1 94.81 93 LEU A C 1
ATOM 739 O O . LEU A 1 93 ? -4.207 -20.219 -15.938 1 94.81 93 LEU A O 1
ATOM 743 N N . VAL A 1 94 ? -2.979 -18.453 -16.516 1 93.5 94 VAL A N 1
ATOM 744 C CA . VAL A 1 94 ? -4.125 -17.578 -16.766 1 93.5 94 VAL A CA 1
ATOM 745 C C . VAL A 1 94 ? -4.988 -18.156 -17.875 1 93.5 94 VAL A C 1
ATOM 747 O O . VAL A 1 94 ? -6.219 -18.172 -17.781 1 93.5 94 VAL A O 1
ATOM 750 N N . GLU A 1 95 ? -4.309 -18.562 -18.938 1 91.62 95 GLU A N 1
ATOM 751 C CA . GLU A 1 95 ? -5.031 -19.172 -20.047 1 91.62 95 GLU A CA 1
ATOM 752 C C . GLU A 1 95 ? -5.816 -20.391 -19.609 1 91.62 95 GLU A C 1
ATOM 754 O O . GLU A 1 95 ? -6.988 -20.562 -19.953 1 91.62 95 GLU A O 1
ATOM 759 N N . GLU A 1 96 ? -5.188 -21.281 -18.859 1 93.44 96 GLU A N 1
ATOM 760 C CA . GLU A 1 96 ? -5.832 -22.5 -18.375 1 93.44 96 GLU A CA 1
ATOM 761 C C . GLU A 1 96 ? -7.062 -22.156 -17.531 1 93.44 96 GLU A C 1
ATOM 763 O O . GLU A 1 96 ? -8.141 -22.719 -17.75 1 93.44 96 GLU A O 1
ATOM 768 N N . LEU A 1 97 ? -6.891 -21.234 -16.609 1 91.81 97 LEU A N 1
ATOM 769 C CA . LEU A 1 97 ? -7.977 -20.891 -15.695 1 91.81 97 LEU A CA 1
ATOM 770 C C . LEU A 1 97 ? -9.109 -20.188 -16.438 1 91.81 97 LEU A C 1
ATOM 772 O O . LEU A 1 97 ? -10.281 -20.391 -16.125 1 91.81 97 LEU A O 1
ATOM 776 N N . SER A 1 98 ? -8.711 -19.297 -17.391 1 87.31 98 SER A N 1
ATOM 777 C CA . SER A 1 98 ? -9.719 -18.594 -18.172 1 87.31 98 SER A CA 1
ATOM 778 C C . SER A 1 98 ? -10.57 -19.562 -18.984 1 87.31 98 SER A C 1
ATOM 780 O O . SER A 1 98 ? -11.742 -19.297 -19.25 1 87.31 98 SER A O 1
ATOM 782 N N . GLY A 1 99 ? -9.938 -20.547 -19.547 1 83.75 99 GLY A N 1
ATOM 783 C CA . GLY A 1 99 ? -10.641 -21.562 -20.297 1 83.75 99 GLY A CA 1
ATOM 784 C C . GLY A 1 99 ? -11.492 -22.484 -19.438 1 83.75 99 GLY A C 1
ATOM 785 O O . GLY A 1 99 ? -12.43 -23.109 -19.922 1 83.75 99 GLY A O 1
ATOM 786 N N . SER A 1 100 ? -10.953 -22.719 -18.25 1 69.94 100 SER A N 1
ATOM 787 C CA . SER A 1 100 ? -11.695 -23.594 -17.359 1 69.94 100 SER A CA 1
ATOM 788 C C . SER A 1 100 ? -13.094 -23.047 -17.078 1 69.94 100 SER A C 1
ATOM 790 O O . SER A 1 100 ? -13.961 -23.766 -16.578 1 69.94 100 SER A O 1
ATOM 792 N N . ARG A 1 101 ? -13.375 -21.75 -17.125 1 56.47 101 ARG A N 1
ATOM 793 C CA . ARG A 1 101 ? -14.727 -21.219 -17 1 56.47 101 ARG A CA 1
ATOM 794 C C . ARG A 1 101 ? -15.641 -21.797 -18.078 1 56.47 101 ARG A C 1
ATOM 796 O O . ARG A 1 101 ? -16.859 -21.875 -17.891 1 56.47 101 ARG A O 1
ATOM 803 N N . ARG A 1 102 ? -15.078 -22.047 -19.172 1 50.53 102 ARG A N 1
ATOM 804 C CA . ARG A 1 102 ? -15.883 -22.594 -20.25 1 50.53 102 ARG A CA 1
ATOM 805 C C . ARG A 1 102 ? -16.578 -23.891 -19.828 1 50.53 102 ARG A C 1
ATOM 807 O O . ARG A 1 102 ? -17.609 -24.25 -20.375 1 50.53 102 ARG A O 1
ATOM 814 N N . ASN A 1 103 ? -15.938 -24.703 -18.969 1 44.94 103 ASN A N 1
ATOM 815 C CA . ASN A 1 103 ? -16.641 -25.938 -18.656 1 44.94 103 ASN A CA 1
ATOM 816 C C . ASN A 1 103 ? -17.594 -25.766 -17.484 1 44.94 103 ASN A C 1
ATOM 818 O O . ASN A 1 103 ? -18.219 -26.719 -17.047 1 44.94 103 ASN A O 1
ATOM 822 N N . TRP A 1 104 ? -17.594 -24.469 -16.859 1 36.25 104 TRP A N 1
ATOM 823 C CA . TRP A 1 104 ? -18.641 -24.5 -15.836 1 36.25 104 TRP A CA 1
ATOM 824 C C . TRP A 1 104 ? -19.969 -23.969 -16.391 1 36.25 104 TRP A C 1
ATOM 826 O O . TRP A 1 104 ? -19.984 -23.047 -17.203 1 36.25 104 TRP A O 1
ATOM 836 N N . LYS B 1 1 ? -31.188 -27.531 -52.75 1 31.78 1 LYS B N 1
ATOM 837 C CA . LYS B 1 1 ? -30.609 -28 -51.469 1 31.78 1 LYS B CA 1
ATOM 838 C C . LYS B 1 1 ? -30.422 -26.859 -50.5 1 31.78 1 LYS B C 1
ATOM 840 O O . LYS B 1 1 ? -29.781 -25.844 -50.812 1 31.78 1 LYS B O 1
ATOM 845 N N . PRO B 1 2 ? -31.25 -26.625 -49.469 1 33.44 2 PRO B N 1
ATOM 846 C CA . PRO B 1 2 ? -31.25 -25.469 -48.562 1 33.44 2 PRO B CA 1
ATOM 847 C C . PRO B 1 2 ? -29.953 -25.328 -47.75 1 33.44 2 PRO B C 1
ATOM 849 O O . PRO B 1 2 ? -29.328 -26.328 -47.406 1 33.44 2 PRO B O 1
ATOM 852 N N . GLY B 1 3 ? -29.047 -24.359 -48.094 1 33.69 3 GLY B N 1
ATOM 853 C CA . GLY B 1 3 ? -27.781 -24.094 -47.438 1 33.69 3 GLY B CA 1
ATOM 854 C C . GLY B 1 3 ? -27.859 -24.109 -45.938 1 33.69 3 GLY B C 1
ATOM 855 O O . GLY B 1 3 ? -28.844 -23.641 -45.344 1 33.69 3 GLY B O 1
ATOM 856 N N . GLY B 1 4 ? -27.516 -25.203 -45.188 1 34.5 4 GLY B N 1
ATOM 857 C CA . GLY B 1 4 ? -27.594 -25.438 -43.75 1 34.5 4 GLY B CA 1
ATOM 858 C C . GLY B 1 4 ? -27.125 -24.25 -42.938 1 34.5 4 GLY B C 1
ATOM 859 O O . GLY B 1 4 ? -26.453 -23.344 -43.469 1 34.5 4 GLY B O 1
ATOM 860 N N . PRO B 1 5 ? -28 -23.797 -42 1 38.88 5 PRO B N 1
ATOM 861 C CA . PRO B 1 5 ? -27.641 -22.656 -41.125 1 38.88 5 PRO B CA 1
ATOM 862 C C . PRO B 1 5 ? -26.188 -22.688 -40.688 1 38.88 5 PRO B C 1
ATOM 864 O O . PRO B 1 5 ? -25.578 -23.75 -40.625 1 38.88 5 PRO B O 1
ATOM 867 N N . GLY B 1 6 ? -25.359 -21.844 -41.312 1 37.12 6 GLY B N 1
ATOM 868 C CA . GLY B 1 6 ? -23.969 -21.656 -40.906 1 37.12 6 GLY B CA 1
ATOM 869 C C . GLY B 1 6 ? -23.75 -21.859 -39.438 1 37.12 6 GLY B C 1
ATOM 870 O O . GLY B 1 6 ? -24.656 -21.656 -38.625 1 37.12 6 GLY B O 1
ATOM 871 N N . ARG B 1 7 ? -23.031 -22.844 -39.062 1 38.69 7 ARG B N 1
ATOM 872 C CA . ARG B 1 7 ? -22.594 -23.078 -37.688 1 38.69 7 ARG B CA 1
ATOM 873 C C . ARG B 1 7 ? -22.312 -21.766 -36.969 1 38.69 7 ARG B C 1
ATOM 875 O O . ARG B 1 7 ? -21.531 -20.938 -37.438 1 38.69 7 ARG B O 1
ATOM 882 N N . LYS B 1 8 ? -23.344 -21.062 -36.594 1 35.69 8 LYS B N 1
ATOM 883 C CA . LYS B 1 8 ? -23.094 -19.938 -35.719 1 35.69 8 LYS B CA 1
ATOM 884 C C . LYS B 1 8 ? -21.922 -20.219 -34.781 1 35.69 8 LYS B C 1
ATOM 886 O O . LYS B 1 8 ? -21.984 -21.141 -33.969 1 35.69 8 LYS B O 1
ATOM 891 N N . ILE B 1 9 ? -20.766 -20.297 -35.312 1 32.91 9 ILE B N 1
ATOM 892 C CA . ILE B 1 9 ? -19.594 -20.25 -34.438 1 32.91 9 ILE B CA 1
ATOM 893 C C . ILE B 1 9 ? -19.844 -19.297 -33.281 1 32.91 9 ILE B C 1
ATOM 895 O O . ILE B 1 9 ? -20.203 -18.141 -33.5 1 32.91 9 ILE B O 1
ATOM 899 N N . TYR B 1 10 ? -20.719 -19.656 -32.406 1 34.06 10 TYR B N 1
ATOM 900 C CA . TYR B 1 10 ? -20.75 -18.906 -31.141 1 34.06 10 TYR B CA 1
ATOM 901 C C . TYR B 1 10 ? -19.375 -18.328 -30.812 1 34.06 10 TYR B C 1
ATOM 903 O O . TYR B 1 10 ? -18.375 -19.062 -30.812 1 34.06 10 TYR B O 1
ATOM 911 N N . ASN B 1 11 ? -19 -17.297 -31.516 1 32.16 11 ASN B N 1
ATOM 912 C CA . ASN B 1 11 ? -17.859 -16.5 -31.047 1 32.16 11 ASN B CA 1
ATOM 913 C C . ASN B 1 11 ? -17.656 -16.625 -29.547 1 32.16 11 ASN B C 1
ATOM 915 O O . ASN B 1 11 ? -18.5 -16.172 -28.766 1 32.16 11 ASN B O 1
ATOM 919 N N . VAL B 1 12 ? -17.469 -17.797 -28.969 1 34.06 12 VAL B N 1
ATOM 920 C CA . VAL B 1 12 ? -17.031 -17.859 -27.578 1 34.06 12 VAL B CA 1
ATOM 921 C C . VAL B 1 12 ? -16.219 -16.609 -27.25 1 34.06 12 VAL B C 1
ATOM 923 O O . VAL B 1 12 ? -15.086 -16.469 -27.703 1 34.06 12 VAL B O 1
ATOM 926 N N . ASN B 1 13 ? -16.672 -15.445 -27.562 1 37.03 13 ASN B N 1
ATOM 927 C CA . ASN B 1 13 ? -15.969 -14.289 -27.016 1 37.03 13 ASN B CA 1
ATOM 928 C C . ASN B 1 13 ? -15.25 -14.641 -25.719 1 37.03 13 ASN B C 1
ATOM 930 O O . ASN B 1 13 ? -15.883 -15.047 -24.734 1 37.03 13 ASN B O 1
ATOM 934 N N . ARG B 1 14 ? -14.164 -15.352 -25.656 1 42.66 14 ARG B N 1
ATOM 935 C CA . ARG B 1 14 ? -13.328 -15.578 -24.484 1 42.66 14 ARG B CA 1
ATOM 936 C C . ARG B 1 14 ? -13.492 -14.453 -23.469 1 42.66 14 ARG B C 1
ATOM 938 O O . ARG B 1 14 ? -12.938 -13.367 -23.641 1 42.66 14 ARG B O 1
ATOM 945 N N . SER B 1 15 ? -14.617 -14.023 -23.188 1 50.78 15 SER B N 1
ATOM 946 C CA . SER B 1 15 ? -14.906 -12.969 -22.219 1 50.78 15 SER B CA 1
ATOM 947 C C . SER B 1 15 ? -14.023 -13.094 -20.984 1 50.78 15 SER B C 1
ATOM 949 O O . SER B 1 15 ? -14.219 -13.992 -20.156 1 50.78 15 SER B O 1
ATOM 951 N N . PHE B 1 16 ? -12.711 -12.844 -21.203 1 58.59 16 PHE B N 1
ATOM 952 C CA . PHE B 1 16 ? -11.812 -12.797 -20.047 1 58.59 16 PHE B CA 1
ATOM 953 C C . PHE B 1 16 ? -12.406 -11.969 -18.922 1 58.59 16 PHE B C 1
ATOM 955 O O . PHE B 1 16 ? -13.023 -10.93 -19.172 1 58.59 16 PHE B O 1
ATOM 962 N N . LEU B 1 17 ? -12.773 -12.695 -17.875 1 68.69 17 LEU B N 1
ATOM 963 C CA . LEU B 1 17 ? -13.164 -11.945 -16.688 1 68.69 17 LEU B CA 1
ATOM 964 C C . LEU B 1 17 ? -12.344 -10.664 -16.547 1 68.69 17 LEU B C 1
ATOM 966 O O . LEU B 1 17 ? -11.164 -10.648 -16.906 1 68.69 17 LEU B O 1
ATOM 970 N N . PRO B 1 18 ? -13.086 -9.672 -16.25 1 79.56 18 PRO B N 1
ATOM 971 C CA . PRO B 1 18 ? -12.25 -8.547 -15.82 1 79.56 18 PRO B CA 1
ATOM 972 C C . PRO B 1 18 ? -11.133 -8.961 -14.867 1 79.56 18 PRO B C 1
ATOM 974 O O . PRO B 1 18 ? -11.305 -9.906 -14.086 1 79.56 18 PRO B O 1
ATOM 977 N N . GLY B 1 19 ? -10.023 -8.414 -15.031 1 88.31 19 GLY B N 1
ATOM 978 C CA . GLY B 1 19 ? -8.836 -8.781 -14.273 1 88.31 19 GLY B CA 1
ATOM 979 C C . GLY B 1 19 ? -9.102 -8.93 -12.789 1 88.31 19 GLY B C 1
ATOM 980 O O . GLY B 1 19 ? -8.703 -9.922 -12.18 1 88.31 19 GLY B O 1
ATOM 981 N N . ALA B 1 20 ? -9.828 -7.957 -12.258 1 89.88 20 ALA B N 1
ATOM 982 C CA . ALA B 1 20 ? -10.117 -8 -10.828 1 89.88 20 ALA B CA 1
ATOM 983 C C . ALA B 1 20 ? -11 -9.203 -10.477 1 89.88 20 ALA B C 1
ATOM 985 O O . ALA B 1 20 ? -10.797 -9.844 -9.445 1 89.88 20 ALA B O 1
ATOM 986 N N . GLU B 1 21 ? -11.992 -9.469 -11.289 1 93.44 21 GLU B N 1
ATOM 987 C CA . GLU B 1 21 ? -12.875 -10.609 -11.055 1 93.44 21 GLU B CA 1
ATOM 988 C C . GLU B 1 21 ? -12.109 -11.93 -11.164 1 93.44 21 GLU B C 1
ATOM 990 O O . GLU B 1 21 ? -12.367 -12.867 -10.406 1 93.44 21 GLU B O 1
ATOM 995 N N . PHE B 1 22 ? -11.273 -12.016 -12.188 1 93.88 22 PHE B N 1
ATOM 996 C CA . PHE B 1 22 ? -10.43 -13.188 -12.344 1 93.88 22 PHE B CA 1
ATOM 997 C C . PHE B 1 22 ? -9.672 -13.484 -11.062 1 93.88 22 PHE B C 1
ATOM 999 O O . PHE B 1 22 ? -9.633 -14.633 -10.609 1 93.88 22 PHE B O 1
ATOM 1006 N N . VAL B 1 23 ? -9.016 -12.492 -10.461 1 95.5 23 VAL B N 1
ATOM 1007 C CA . VAL B 1 23 ? -8.203 -12.602 -9.258 1 95.5 23 VAL B CA 1
ATOM 1008 C C . VAL B 1 23 ? -9.055 -13.125 -8.102 1 95.5 23 VAL B C 1
ATOM 1010 O O . VAL B 1 23 ? -8.586 -13.93 -7.289 1 95.5 23 VAL B O 1
ATOM 1013 N N . ASP B 1 24 ? -10.289 -12.664 -8.039 1 95.06 24 ASP B N 1
ATOM 1014 C CA . ASP B 1 24 ? -11.188 -13.109 -6.98 1 95.06 24 ASP B CA 1
ATOM 1015 C C . ASP B 1 2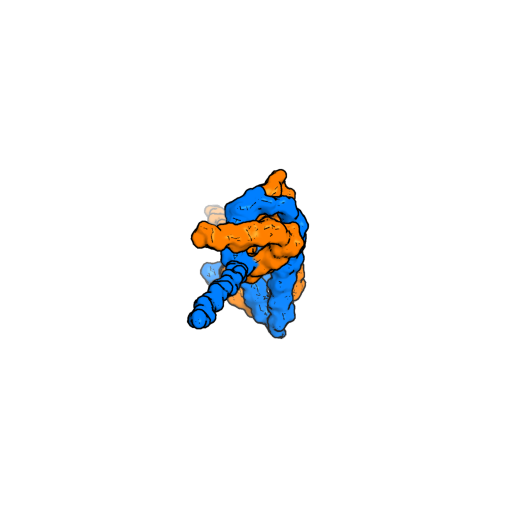4 ? -11.68 -14.531 -7.234 1 95.06 24 ASP B C 1
ATOM 1017 O O . ASP B 1 24 ? -11.727 -15.352 -6.316 1 95.06 24 ASP B O 1
ATOM 1021 N N . GLN B 1 25 ? -12.016 -14.781 -8.422 1 93.81 25 GLN B N 1
ATOM 1022 C CA . GLN B 1 25 ? -12.633 -16.062 -8.781 1 93.81 25 GLN B CA 1
ATOM 1023 C C . GLN B 1 25 ? -11.641 -17.203 -8.625 1 93.81 25 GLN B C 1
ATOM 1025 O O . GLN B 1 25 ? -12.023 -18.312 -8.211 1 93.81 25 GLN B O 1
ATOM 1030 N N . PHE B 1 26 ? -10.445 -16.969 -8.914 1 95.81 26 PHE B N 1
ATOM 1031 C CA . PHE B 1 26 ? -9.508 -18.078 -8.977 1 95.81 26 PHE B CA 1
ATOM 1032 C C . PHE B 1 26 ? -8.469 -17.984 -7.863 1 95.81 26 PHE B C 1
ATOM 1034 O O . PHE B 1 26 ? -7.352 -18.484 -8 1 95.81 26 PHE B O 1
ATOM 1041 N N . ARG B 1 27 ? -8.781 -17.297 -6.746 1 96.94 27 ARG B N 1
ATOM 1042 C CA . ARG B 1 27 ? -7.895 -17.078 -5.609 1 96.94 27 ARG B CA 1
ATOM 1043 C C . ARG B 1 27 ? -7.219 -18.375 -5.176 1 96.94 27 ARG B C 1
ATOM 1045 O O . ARG B 1 27 ? -5.992 -18.438 -5.051 1 96.94 27 ARG B O 1
ATOM 1052 N N . ARG B 1 28 ? -8.031 -19.484 -4.945 1 96.69 28 ARG B N 1
ATOM 1053 C CA . ARG B 1 28 ? -7.469 -20.734 -4.449 1 96.69 28 ARG B CA 1
ATOM 1054 C C . ARG B 1 28 ? -6.465 -21.312 -5.438 1 96.69 28 ARG B C 1
ATOM 1056 O O . ARG B 1 28 ? -5.383 -21.75 -5.047 1 96.69 28 ARG B O 1
ATOM 1063 N N . LYS B 1 29 ? -6.797 -21.375 -6.703 1 97.44 29 LYS B N 1
ATOM 1064 C CA . LYS B 1 29 ? -5.914 -21.922 -7.723 1 97.44 29 LYS B CA 1
ATOM 1065 C C . LYS B 1 29 ? -4.652 -21.078 -7.875 1 97.44 29 LYS B C 1
ATOM 1067 O O . LYS B 1 29 ? -3.562 -21.609 -8.086 1 97.44 29 LYS B O 1
ATOM 1072 N N . ILE B 1 30 ? -4.824 -19.812 -7.785 1 97.56 30 ILE B N 1
ATOM 1073 C CA . ILE B 1 30 ? -3.682 -18.906 -7.867 1 97.56 30 ILE B CA 1
ATOM 1074 C C . ILE B 1 30 ? -2.738 -19.156 -6.695 1 97.56 30 ILE B C 1
ATOM 1076 O O . ILE B 1 30 ? -1.536 -19.359 -6.887 1 97.56 30 ILE B O 1
ATOM 1080 N N . ILE B 1 31 ? -3.25 -19.266 -5.523 1 98 31 ILE B N 1
ATOM 1081 C CA . ILE B 1 31 ? -2.445 -19.516 -4.332 1 98 31 ILE B CA 1
ATOM 1082 C C . ILE B 1 31 ? -1.721 -20.859 -4.469 1 98 31 ILE B C 1
ATOM 1084 O O . ILE B 1 31 ? -0.55 -20.969 -4.098 1 98 31 ILE B O 1
ATOM 1088 N N . GLU B 1 32 ? -2.322 -21.719 -5.059 1 97.62 32 GLU B N 1
ATOM 1089 C CA . GLU B 1 32 ? -1.793 -23.078 -5.125 1 97.62 32 GLU B CA 1
ATOM 1090 C C . GLU B 1 32 ? -0.774 -23.219 -6.254 1 97.62 32 GLU B C 1
ATOM 1092 O O . GLU B 1 32 ? 0.18 -24 -6.145 1 97.62 32 GLU B O 1
ATOM 1097 N N . ARG B 1 33 ? -0.938 -22.438 -7.32 1 97.19 33 ARG B N 1
ATOM 1098 C CA . ARG B 1 33 ? -0.26 -22.859 -8.547 1 97.19 33 ARG B CA 1
ATOM 1099 C C . ARG B 1 33 ? 0.773 -21.812 -8.977 1 97.19 33 ARG B C 1
ATOM 1101 O O . ARG B 1 33 ? 1.661 -22.125 -9.773 1 97.19 33 ARG B O 1
ATOM 1108 N N . VAL B 1 34 ? 0.621 -20.609 -8.523 1 96.75 34 VAL B N 1
ATOM 1109 C CA . VAL B 1 34 ? 1.581 -19.594 -8.945 1 96.75 34 VAL B CA 1
ATOM 1110 C C . VAL B 1 34 ? 2.963 -19.922 -8.391 1 96.75 34 VAL B C 1
ATOM 1112 O O . VAL B 1 34 ? 3.117 -20.172 -7.188 1 96.75 34 VAL B O 1
ATOM 1115 N N . THR B 1 35 ? 3.992 -19.875 -9.211 1 93.06 35 THR B N 1
ATOM 1116 C CA . THR B 1 35 ? 5.363 -20.188 -8.82 1 93.06 35 THR B CA 1
ATOM 1117 C C . THR B 1 35 ? 6.211 -18.922 -8.773 1 93.06 35 THR B C 1
ATOM 1119 O O . THR B 1 35 ? 7.152 -18.828 -7.984 1 93.06 35 THR B O 1
ATOM 1122 N N . ALA B 1 36 ? 5.953 -17.969 -9.609 1 93.12 36 ALA B N 1
ATOM 1123 C CA . ALA B 1 36 ? 6.742 -16.734 -9.719 1 93.12 36 ALA B CA 1
ATOM 1124 C C . ALA B 1 36 ? 6.324 -15.719 -8.672 1 93.12 36 ALA B C 1
ATOM 1126 O O . ALA B 1 36 ? 6.16 -14.531 -8.977 1 93.12 36 ALA B O 1
ATOM 1127 N N . VAL B 1 37 ? 6.125 -16.062 -7.406 1 94.88 37 VAL B N 1
ATOM 1128 C CA . VAL B 1 37 ? 5.527 -15.227 -6.371 1 94.88 37 VAL B CA 1
ATOM 1129 C C . VAL B 1 37 ? 6.438 -14.031 -6.082 1 94.88 37 VAL B C 1
ATOM 1131 O O . VAL B 1 37 ? 5.965 -12.906 -5.93 1 94.88 37 VAL B O 1
ATOM 1134 N N . GLU B 1 38 ? 7.777 -14.211 -6.031 1 91.62 38 GLU B N 1
ATOM 1135 C CA . GLU B 1 38 ? 8.688 -13.133 -5.656 1 91.62 38 GLU B CA 1
ATOM 1136 C C . GLU B 1 38 ? 8.797 -12.094 -6.77 1 91.62 38 GLU B C 1
ATOM 1138 O O . GLU B 1 38 ? 8.664 -10.891 -6.52 1 91.62 38 GLU B O 1
ATOM 1143 N N . PRO B 1 39 ? 8.938 -12.477 -8.062 1 89.62 39 PRO B N 1
ATOM 1144 C CA . PRO B 1 39 ? 8.852 -11.484 -9.141 1 89.62 39 PRO B CA 1
ATOM 1145 C C . PRO B 1 39 ? 7.516 -10.75 -9.172 1 89.62 39 PRO B C 1
ATOM 1147 O O . PRO B 1 39 ? 7.469 -9.562 -9.5 1 89.62 39 PRO B O 1
ATOM 1150 N N . ILE B 1 40 ? 6.422 -11.422 -8.812 1 92.12 40 ILE B N 1
ATOM 1151 C CA . ILE B 1 40 ? 5.109 -10.789 -8.758 1 92.12 40 ILE B CA 1
ATOM 1152 C C . ILE B 1 40 ? 5.062 -9.781 -7.613 1 92.12 40 ILE B C 1
ATOM 1154 O O . ILE B 1 40 ? 4.59 -8.656 -7.789 1 92.12 40 ILE B O 1
ATOM 1158 N N . ALA B 1 41 ? 5.59 -10.164 -6.449 1 89.12 41 ALA B N 1
ATOM 1159 C CA . ALA B 1 41 ? 5.668 -9.242 -5.32 1 89.12 41 ALA B CA 1
ATOM 1160 C C . ALA B 1 41 ? 6.48 -8 -5.68 1 89.12 41 ALA B C 1
ATOM 1162 O O . ALA B 1 41 ? 6.082 -6.879 -5.363 1 89.12 41 ALA B O 1
ATOM 1163 N N . ASP B 1 42 ? 7.582 -8.188 -6.371 1 83.81 42 ASP B N 1
ATOM 1164 C CA . ASP B 1 42 ? 8.414 -7.074 -6.812 1 83.81 42 ASP B CA 1
ATOM 1165 C C . ASP B 1 42 ? 7.625 -6.102 -7.68 1 83.81 42 ASP B C 1
ATOM 1167 O O . ASP B 1 42 ? 7.684 -4.887 -7.477 1 83.81 42 ASP B O 1
ATOM 1171 N N . ALA B 1 43 ? 6.918 -6.656 -8.602 1 81.94 43 ALA B N 1
ATOM 1172 C CA . ALA B 1 43 ? 6.168 -5.84 -9.555 1 81.94 43 ALA B CA 1
ATOM 1173 C C . ALA B 1 43 ? 5 -5.133 -8.867 1 81.94 43 ALA B C 1
ATOM 1175 O O . ALA B 1 43 ? 4.691 -3.982 -9.188 1 81.94 43 ALA B O 1
ATOM 1176 N N . MET B 1 44 ? 4.242 -5.91 -7.938 1 80.19 44 MET B N 1
ATOM 1177 C CA . MET B 1 44 ? 3.137 -5.32 -7.191 1 80.19 44 MET B CA 1
ATOM 1178 C C . MET B 1 44 ? 3.623 -4.16 -6.328 1 80.19 44 MET B C 1
ATOM 1180 O O . MET B 1 44 ? 2.938 -3.143 -6.211 1 80.19 44 MET B O 1
ATOM 1184 N N . TYR B 1 45 ? 4.73 -4.43 -5.707 1 70.81 45 TYR B N 1
ATOM 1185 C CA . TYR B 1 45 ? 5.324 -3.424 -4.836 1 70.81 45 TYR B CA 1
ATOM 1186 C C . TYR B 1 45 ? 5.617 -2.139 -5.602 1 70.81 45 TYR B C 1
ATOM 1188 O O . TYR B 1 45 ? 5.312 -1.042 -5.125 1 70.81 45 TYR B O 1
ATOM 1196 N N . ASP B 1 46 ? 6.094 -2.223 -6.637 1 65.31 46 ASP B N 1
ATOM 1197 C CA . ASP B 1 46 ? 6.461 -1.077 -7.461 1 65.31 46 ASP B CA 1
ATOM 1198 C C . ASP B 1 46 ? 5.223 -0.324 -7.941 1 65.31 46 ASP B C 1
ATOM 1200 O O . ASP B 1 46 ? 5.172 0.905 -7.871 1 65.31 46 ASP B O 1
ATOM 1204 N N . ALA B 1 47 ? 4.176 -1.08 -8.227 1 62.69 47 ALA B N 1
ATOM 1205 C CA . ALA B 1 47 ? 3.043 -0.486 -8.93 1 62.69 47 ALA B CA 1
ATOM 1206 C C . ALA B 1 47 ? 2.068 0.163 -7.949 1 62.69 47 ALA B C 1
ATOM 1208 O O . ALA B 1 47 ? 1.561 1.258 -8.203 1 62.69 47 ALA B O 1
ATOM 1209 N N . SER B 1 48 ? 1.587 -0.478 -7.008 1 62.78 48 SER B N 1
ATOM 1210 C CA . SER B 1 48 ? 0.578 0.024 -6.082 1 62.78 48 SER B CA 1
ATOM 1211 C C . SER B 1 48 ? 1.042 1.309 -5.402 1 62.78 48 SER B C 1
ATOM 1213 O O . SER B 1 48 ? 0.275 2.266 -5.285 1 62.78 48 SER B O 1
ATOM 1215 N N . ASN B 1 49 ? 2.164 1.217 -5.082 1 66.62 49 ASN B N 1
ATOM 1216 C CA . ASN B 1 49 ? 2.701 2.379 -4.383 1 66.62 49 ASN B CA 1
ATOM 1217 C C . ASN B 1 49 ? 2.914 3.555 -5.332 1 66.62 49 ASN B C 1
ATOM 1219 O O . ASN B 1 49 ? 2.674 4.707 -4.965 1 66.62 49 ASN B O 1
ATOM 1223 N N . VAL B 1 50 ? 3.121 3.133 -6.398 1 64.38 50 VAL B N 1
ATOM 1224 C CA . VAL B 1 50 ? 3.379 4.176 -7.383 1 64.38 50 VAL B CA 1
ATOM 1225 C C . VAL B 1 50 ? 2.086 4.926 -7.691 1 64.38 50 VAL B C 1
ATOM 1227 O O . VAL B 1 50 ? 2.078 6.16 -7.762 1 64.38 50 VAL B O 1
ATOM 1230 N N . GLU B 1 51 ? 1.04 4.215 -7.84 1 71.06 51 GLU B N 1
ATOM 1231 C CA . GLU B 1 51 ? -0.223 4.867 -8.172 1 71.06 51 GLU B CA 1
ATOM 1232 C C . GLU B 1 51 ? -0.698 5.762 -7.027 1 71.06 51 GLU B C 1
ATOM 1234 O O . GLU B 1 51 ? -1.098 6.906 -7.254 1 71.06 51 GLU B O 1
ATOM 1239 N N . LYS B 1 52 ? -0.656 5.246 -5.871 1 76.31 52 LYS B N 1
ATOM 1240 C CA . LYS B 1 52 ? -1.085 6.039 -4.719 1 76.31 52 LYS B CA 1
ATOM 1241 C C . LYS B 1 52 ? -0.199 7.266 -4.535 1 76.31 52 LYS B C 1
ATOM 1243 O O . LYS B 1 52 ? -0.694 8.359 -4.25 1 76.31 52 LYS B O 1
ATOM 1248 N N . TYR B 1 53 ? 0.986 7.07 -4.801 1 81.06 53 TYR B N 1
ATOM 1249 C CA . TYR B 1 53 ? 1.931 8.18 -4.703 1 81.06 53 TYR B CA 1
ATOM 1250 C C . TYR B 1 53 ? 1.662 9.219 -5.781 1 81.06 53 TYR B C 1
ATOM 1252 O O . TYR B 1 53 ? 1.692 10.422 -5.508 1 81.06 53 TYR B O 1
ATOM 1260 N N . ALA B 1 54 ? 1.406 8.781 -6.926 1 81.31 54 ALA B N 1
ATOM 1261 C CA . ALA B 1 54 ? 1.098 9.688 -8.031 1 81.31 54 ALA B CA 1
ATOM 1262 C C . ALA B 1 54 ? -0.162 10.492 -7.738 1 81.31 54 ALA B C 1
ATOM 1264 O O . ALA B 1 54 ? -0.236 11.68 -8.07 1 81.31 54 ALA B O 1
ATOM 1265 N N . ASP B 1 55 ? -1.191 9.875 -7.176 1 85.75 55 ASP B N 1
ATOM 1266 C CA . ASP B 1 55 ? -2.416 10.562 -6.793 1 85.75 55 ASP B CA 1
ATOM 1267 C C . ASP B 1 55 ? -2.123 11.688 -5.801 1 85.75 55 ASP B C 1
ATOM 1269 O O . ASP B 1 55 ? -2.688 12.781 -5.902 1 85.75 55 ASP B O 1
ATOM 1273 N N . ILE B 1 56 ? -1.303 11.383 -4.797 1 90.31 56 ILE B N 1
ATOM 1274 C CA . ILE B 1 56 ? -0.924 12.375 -3.799 1 90.31 56 ILE B CA 1
ATOM 1275 C C . ILE B 1 56 ? -0.23 13.547 -4.48 1 90.31 56 ILE B C 1
ATOM 1277 O O . ILE B 1 56 ? -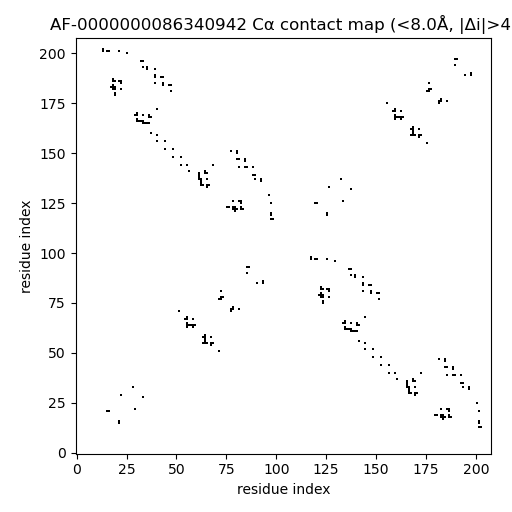0.576 14.711 -4.234 1 90.31 56 ILE B O 1
ATOM 1281 N N . MET B 1 57 ? 0.688 13.344 -5.387 1 91.81 57 MET B N 1
ATOM 1282 C CA . MET B 1 57 ? 1.507 14.383 -6.016 1 91.81 57 MET B CA 1
ATOM 1283 C C . MET B 1 57 ? 0.69 15.188 -7.02 1 91.81 57 MET B C 1
ATOM 1285 O O . MET B 1 57 ? 0.983 16.359 -7.27 1 91.81 57 MET B O 1
ATOM 1289 N N . ALA B 1 58 ? -0.295 14.648 -7.566 1 93.75 58 ALA B N 1
ATOM 1290 C CA . ALA B 1 58 ? -1.134 15.328 -8.547 1 93.75 58 ALA B CA 1
ATOM 1291 C C . ALA B 1 58 ? -2.104 16.297 -7.871 1 93.75 58 ALA B C 1
ATOM 1293 O O . ALA B 1 58 ? -2.678 17.156 -8.523 1 93.75 58 ALA B O 1
ATOM 1294 N N . ALA B 1 59 ? -2.385 16.109 -6.555 1 94 59 ALA B N 1
ATOM 1295 C CA . ALA B 1 59 ? -3.305 16.984 -5.832 1 94 59 ALA B CA 1
ATOM 1296 C C . ALA B 1 59 ? -2.764 18.406 -5.758 1 94 59 ALA B C 1
ATOM 1298 O O . ALA B 1 59 ? -1.56 18.609 -5.578 1 94 59 ALA B O 1
ATOM 1299 N N . PRO B 1 60 ? -3.568 19.344 -5.922 1 95.38 60 PRO B N 1
ATOM 1300 C CA . PRO B 1 60 ? -3.123 20.703 -6.188 1 95.38 60 PRO B CA 1
ATOM 1301 C C . PRO B 1 60 ? -2.699 21.438 -4.918 1 95.38 60 PRO B C 1
ATOM 1303 O O . PRO B 1 60 ? -1.956 22.422 -4.988 1 95.38 60 PRO B O 1
ATOM 1306 N N . THR B 1 61 ? -3.18 21.141 -3.729 1 95.94 61 THR B N 1
ATOM 1307 C CA . THR B 1 61 ? -2.857 21.828 -2.486 1 95.94 61 THR B CA 1
ATOM 1308 C C . THR B 1 61 ? -2.326 20.844 -1.443 1 95.94 61 THR B C 1
ATOM 1310 O O . THR B 1 61 ? -2.574 19.641 -1.53 1 95.94 61 THR B O 1
ATOM 1313 N N . PRO B 1 62 ? -1.63 21.375 -0.46 1 95.25 62 PRO B N 1
ATOM 1314 C CA . PRO B 1 62 ? -1.182 20.516 0.635 1 95.25 62 PRO B CA 1
ATOM 1315 C C . PRO B 1 62 ? -2.338 19.812 1.347 1 95.25 62 PRO B C 1
ATOM 1317 O O . PRO B 1 62 ? -2.213 18.656 1.74 1 95.25 62 PRO B O 1
ATOM 1320 N N . GLN B 1 63 ? -3.479 20.547 1.418 1 97.25 63 GLN B N 1
ATOM 1321 C CA . GLN B 1 63 ? -4.633 19.938 2.07 1 97.25 63 GLN B CA 1
ATOM 1322 C C . GLN B 1 63 ? -5.184 18.766 1.248 1 97.25 63 GLN B C 1
ATOM 1324 O O . GLN B 1 63 ? -5.527 17.719 1.796 1 97.25 63 GLN B O 1
ATOM 1329 N N . ALA B 1 64 ? -5.203 19 -0.023 1 96.56 64 ALA B N 1
ATOM 1330 C CA . ALA B 1 64 ? -5.68 17.938 -0.911 1 96.56 64 ALA B CA 1
ATOM 1331 C C . ALA B 1 64 ? -4.715 16.75 -0.924 1 96.56 64 ALA B C 1
ATOM 1333 O O . ALA B 1 64 ? -5.141 15.602 -0.991 1 96.56 64 ALA B O 1
ATOM 1334 N N . LYS B 1 65 ? -3.406 17.016 -0.899 1 95.31 65 LYS B N 1
ATOM 1335 C CA . LYS B 1 65 ? -2.412 15.953 -0.802 1 95.31 65 LYS B CA 1
ATOM 1336 C C . LYS B 1 65 ? -2.572 15.172 0.497 1 95.31 65 LYS B C 1
ATOM 1338 O O . LYS B 1 65 ? -2.48 13.938 0.5 1 95.31 65 LYS B O 1
ATOM 1343 N N . MET B 1 66 ? -2.826 15.82 1.629 1 96.88 66 MET B N 1
ATOM 1344 C CA . MET B 1 66 ? -3.018 15.156 2.918 1 96.88 66 MET B CA 1
ATOM 1345 C C . MET B 1 66 ? -4.281 14.305 2.91 1 96.88 66 MET B C 1
ATOM 1347 O O . MET B 1 66 ? -4.309 13.219 3.486 1 96.88 66 MET B O 1
ATOM 1351 N N . ARG B 1 67 ? -5.398 14.836 2.219 1 96 67 ARG B N 1
ATOM 1352 C CA . ARG B 1 67 ? -6.609 14.039 2.068 1 96 67 ARG B CA 1
ATOM 1353 C C . ARG B 1 67 ? -6.324 12.758 1.296 1 96 67 ARG B C 1
ATOM 1355 O O . ARG B 1 67 ? -6.859 11.695 1.627 1 96 67 ARG B O 1
ATOM 1362 N N . ALA B 1 68 ? -5.484 12.844 0.286 1 91.56 68 ALA B N 1
ATOM 1363 C CA . ALA B 1 68 ? -5.09 11.656 -0.475 1 91.56 68 ALA B CA 1
ATOM 1364 C C . ALA B 1 68 ? -4.289 10.688 0.39 1 91.56 68 ALA B C 1
ATOM 1366 O O . ALA B 1 68 ? -4.449 9.469 0.281 1 91.56 68 ALA B O 1
ATOM 1367 N N . ILE B 1 69 ? -3.391 11.219 1.247 1 91 69 ILE B N 1
ATOM 1368 C CA . ILE B 1 69 ? -2.625 10.375 2.162 1 91 69 ILE B CA 1
ATOM 1369 C C . ILE B 1 69 ? -3.572 9.664 3.121 1 91 69 ILE B C 1
ATOM 1371 O O . ILE B 1 69 ? -3.396 8.477 3.41 1 91 69 ILE B O 1
ATOM 1375 N N . TYR B 1 70 ? -4.633 10.281 3.611 1 91.69 70 TYR B N 1
ATOM 1376 C CA . TYR B 1 70 ? -5.574 9.688 4.559 1 91.69 70 TYR B CA 1
ATOM 1377 C C . TYR B 1 70 ? -6.332 8.531 3.922 1 91.69 70 TYR B C 1
ATOM 1379 O O . TYR B 1 70 ? -6.832 7.648 4.625 1 91.69 70 TYR B O 1
ATOM 1387 N N . LYS B 1 71 ? -6.371 8.484 2.631 1 85.19 71 LYS B N 1
ATOM 1388 C CA . LYS B 1 71 ? -7.004 7.355 1.955 1 85.19 71 LYS B CA 1
ATOM 1389 C C . LYS B 1 71 ? -6.203 6.074 2.164 1 85.19 71 LYS B C 1
ATOM 1391 O O . LYS B 1 71 ? -6.754 4.973 2.1 1 85.19 71 LYS B O 1
ATOM 1396 N N . ILE B 1 72 ? -4.922 6.219 2.457 1 79 72 ILE B N 1
ATOM 1397 C CA . ILE B 1 72 ? -4.07 5.043 2.6 1 79 72 ILE B CA 1
ATOM 1398 C C . ILE B 1 72 ? -3.918 4.691 4.078 1 79 72 ILE B C 1
ATOM 1400 O O . ILE B 1 72 ? -3.486 3.588 4.418 1 79 72 ILE B O 1
ATOM 1404 N N . LEU B 1 73 ? -4.258 5.633 4.965 1 85.38 73 LEU B N 1
ATOM 1405 C CA . LEU B 1 73 ? -4.148 5.43 6.402 1 85.38 73 LEU B CA 1
ATOM 1406 C C . LEU B 1 73 ? -5.348 4.652 6.938 1 85.38 73 LEU B C 1
ATOM 1408 O O . LEU B 1 73 ? -6.062 5.137 7.816 1 85.38 73 LEU B O 1
ATOM 1412 N N . ASN B 1 74 ? -5.473 3.326 6.516 1 79.38 74 ASN B N 1
ATOM 1413 C CA . ASN B 1 74 ? -6.684 2.57 6.824 1 79.38 74 ASN B CA 1
ATOM 1414 C C . ASN B 1 74 ? -6.391 1.4 7.758 1 79.38 74 ASN B C 1
ATOM 1416 O O . ASN B 1 74 ? -7.301 0.675 8.156 1 79.38 74 ASN B O 1
ATOM 1420 N N . THR B 1 75 ? -5.156 1.225 8.125 1 76.81 75 THR B N 1
ATOM 1421 C CA . THR B 1 75 ? -4.797 0.196 9.094 1 76.81 75 THR B CA 1
ATOM 1422 C C . THR B 1 75 ? -4.137 0.817 10.32 1 76.81 75 THR B C 1
ATOM 1424 O O . THR B 1 75 ? -3.6 1.924 10.25 1 76.81 75 THR B O 1
ATOM 1427 N N . GLU B 1 76 ? -4.176 0.011 11.422 1 79.69 76 GLU B N 1
ATOM 1428 C CA . GLU B 1 76 ? -3.477 0.442 12.625 1 79.69 76 GLU B CA 1
ATOM 1429 C C . GLU B 1 76 ? -1.992 0.669 12.352 1 79.69 76 GLU B C 1
ATOM 1431 O O . GLU B 1 76 ? -1.402 1.629 12.852 1 79.69 76 GLU B O 1
ATOM 1436 N N . GLY B 1 77 ? -1.439 -0.163 11.539 1 78.69 77 GLY B N 1
ATOM 1437 C CA . GLY B 1 77 ? -0.029 -0.069 11.195 1 78.69 77 GLY B CA 1
ATOM 1438 C C . GLY B 1 77 ? 0.311 1.173 10.398 1 78.69 77 GLY B C 1
ATOM 1439 O O . GLY B 1 77 ? 1.274 1.875 10.711 1 78.69 77 GLY B O 1
ATOM 1440 N N . SER B 1 78 ? -0.506 1.428 9.367 1 83.25 78 SER B N 1
ATOM 1441 C CA . SER B 1 78 ? -0.235 2.598 8.539 1 83.25 78 SER B CA 1
ATOM 1442 C C . SER B 1 78 ? -0.412 3.889 9.336 1 83.25 78 SER B C 1
ATOM 1444 O O . SER B 1 78 ? 0.353 4.84 9.164 1 83.25 78 SER B O 1
ATOM 1446 N N . LYS B 1 79 ? -1.394 3.889 10.312 1 87.44 79 LYS B N 1
ATOM 1447 C CA . LYS B 1 79 ? -1.615 5.07 11.141 1 87.44 79 LYS B CA 1
ATOM 1448 C C . LYS B 1 79 ? -0.476 5.27 12.133 1 87.44 79 LYS B C 1
ATOM 1450 O O . LYS B 1 79 ? -0.042 6.395 12.375 1 87.44 79 LYS B O 1
ATOM 1455 N N . THR B 1 80 ? -0.053 4.152 12.688 1 84.5 80 THR B N 1
ATOM 1456 C CA . THR B 1 80 ? 1.064 4.223 13.625 1 84.5 80 THR B CA 1
ATOM 1457 C C . THR B 1 80 ? 2.324 4.723 12.922 1 84.5 80 THR B C 1
ATOM 1459 O O . THR B 1 80 ? 3.07 5.535 13.477 1 84.5 80 THR B O 1
ATOM 1462 N N . ARG B 1 81 ? 2.574 4.309 11.766 1 83.06 81 ARG B N 1
ATOM 1463 C CA . ARG B 1 81 ? 3.729 4.762 11 1 83.06 81 ARG B CA 1
ATOM 1464 C C . ARG B 1 81 ? 3.598 6.234 10.633 1 83.06 81 ARG B C 1
ATOM 1466 O O . ARG B 1 81 ? 4.566 6.992 10.727 1 83.06 81 ARG B O 1
ATOM 1473 N N . PHE B 1 82 ? 2.439 6.586 10.125 1 90.75 82 PHE B N 1
ATOM 1474 C CA . PHE B 1 82 ? 2.188 7.984 9.805 1 90.75 82 PHE B CA 1
ATOM 1475 C C . PHE B 1 82 ? 2.445 8.875 11.008 1 90.75 82 PHE B C 1
ATOM 1477 O O . PHE B 1 82 ? 3.055 9.938 10.883 1 90.75 82 PHE B O 1
ATOM 1484 N N . TYR B 1 83 ? 1.987 8.422 12.125 1 92.38 83 TYR B N 1
ATOM 1485 C CA . TYR B 1 83 ? 2.186 9.188 13.352 1 92.38 83 TYR B CA 1
ATOM 1486 C C . TYR B 1 83 ? 3.668 9.398 13.633 1 92.38 83 TYR B C 1
ATOM 1488 O O . TYR B 1 83 ? 4.09 10.5 13.984 1 92.38 83 TYR B O 1
ATOM 1496 N N . ALA B 1 84 ? 4.414 8.383 13.555 1 88.5 84 ALA B N 1
ATOM 1497 C CA . ALA B 1 84 ? 5.852 8.484 13.781 1 88.5 84 ALA B CA 1
ATOM 1498 C C . ALA B 1 84 ? 6.492 9.477 12.82 1 88.5 84 ALA B C 1
ATOM 1500 O O . ALA B 1 84 ? 7.359 10.266 13.211 1 88.5 84 ALA B O 1
ATOM 1501 N N . ILE B 1 85 ? 6.082 9.492 11.578 1 90.56 85 ILE B N 1
ATOM 1502 C CA . ILE B 1 85 ? 6.594 10.414 10.57 1 90.56 85 ILE B CA 1
ATOM 1503 C C . ILE B 1 85 ? 6.148 11.836 10.898 1 90.56 85 ILE B C 1
ATOM 1505 O O . ILE B 1 85 ? 6.93 12.789 10.773 1 90.56 85 ILE B O 1
ATOM 1509 N N . LEU B 1 86 ? 4.852 11.961 11.273 1 94.12 86 LEU B N 1
ATOM 1510 C CA . LEU B 1 86 ? 4.305 13.258 11.656 1 94.12 86 LEU B CA 1
ATOM 1511 C C . LEU B 1 86 ? 5.074 13.852 12.828 1 94.12 86 LEU B C 1
ATOM 1513 O O . LEU B 1 86 ? 5.352 15.055 12.852 1 94.12 86 LEU B O 1
ATOM 1517 N N . LEU B 1 87 ? 5.379 13 13.836 1 91.94 87 LEU B N 1
ATOM 1518 C CA . LEU B 1 87 ? 6.16 13.43 14.992 1 91.94 87 LEU B CA 1
ATOM 1519 C C . LEU B 1 87 ? 7.516 13.977 14.555 1 91.94 87 LEU B C 1
ATOM 1521 O O . LEU B 1 87 ? 8.016 14.945 15.125 1 91.94 87 LEU B O 1
ATOM 1525 N N . GLU B 1 88 ? 8.141 13.367 13.625 1 89.69 88 GLU B N 1
ATOM 1526 C CA . GLU B 1 88 ? 9.453 13.766 13.117 1 89.69 88 GLU B CA 1
ATOM 1527 C C . GLU B 1 88 ? 9.359 15.055 12.305 1 89.69 88 GLU B C 1
ATOM 1529 O O . GLU B 1 88 ? 10.219 15.922 12.406 1 89.69 88 GLU B O 1
ATOM 1534 N N . ARG B 1 89 ? 8.328 15.219 11.523 1 90.62 89 ARG B N 1
ATOM 1535 C CA . ARG B 1 89 ? 8.266 16.297 10.531 1 90.62 89 ARG B CA 1
ATOM 1536 C C . ARG B 1 89 ? 7.492 17.484 11.078 1 90.62 89 ARG B C 1
ATOM 1538 O O . ARG B 1 89 ? 7.73 18.625 10.664 1 90.62 89 ARG B O 1
ATOM 1545 N N . GLU B 1 90 ? 6.535 17.297 11.883 1 94.94 90 GLU B N 1
ATOM 1546 C CA . GLU B 1 90 ? 5.676 18.328 12.43 1 94.94 90 GLU B CA 1
ATOM 1547 C C . GLU B 1 90 ? 5.582 18.219 13.953 1 94.94 90 GLU B C 1
ATOM 1549 O O . GLU B 1 90 ? 4.484 18.141 14.508 1 94.94 90 GLU B O 1
ATOM 1554 N N . PRO B 1 91 ? 6.797 18.219 14.719 1 92.25 91 PRO B N 1
ATOM 1555 C CA . PRO B 1 91 ? 6.762 17.984 16.156 1 92.25 91 PRO B CA 1
ATOM 1556 C C . PRO B 1 91 ? 5.953 19.047 16.906 1 92.25 91 PRO B C 1
ATOM 1558 O O . PRO B 1 91 ? 5.258 18.719 17.875 1 92.25 91 PRO B O 1
ATOM 1561 N N . GLU B 1 92 ? 5.969 20.266 16.469 1 94.81 92 GLU B N 1
ATOM 1562 C CA . GLU B 1 92 ? 5.242 21.312 17.156 1 94.81 92 GLU B CA 1
ATOM 1563 C C . GLU B 1 92 ? 3.732 21.125 17.031 1 94.81 92 GLU B C 1
ATOM 1565 O O . GLU B 1 92 ? 2.986 21.359 17.984 1 94.81 92 GLU B O 1
ATOM 1570 N N . LEU B 1 93 ? 3.334 20.766 15.805 1 94.88 93 LEU B N 1
ATOM 1571 C CA . LEU B 1 93 ? 1.911 20.531 15.586 1 94.88 93 LEU B CA 1
ATOM 1572 C C . LEU B 1 93 ? 1.418 19.375 16.469 1 94.88 93 LEU B C 1
ATOM 1574 O O . LEU B 1 93 ? 0.352 19.484 17.078 1 94.88 93 LEU B O 1
ATOM 1578 N N . VAL B 1 94 ? 2.164 18.297 16.547 1 93.56 94 VAL B N 1
ATOM 1579 C CA . VAL B 1 94 ? 1.784 17.141 17.344 1 93.56 94 VAL B CA 1
ATOM 1580 C C . VAL B 1 94 ? 1.688 17.531 18.828 1 93.56 94 VAL B C 1
ATOM 1582 O O . VAL B 1 94 ? 0.758 17.125 19.516 1 93.56 94 VAL B O 1
ATOM 1585 N N . GLU B 1 95 ? 2.705 18.266 19.266 1 91.88 95 GLU B N 1
ATOM 1586 C CA . GLU B 1 95 ? 2.701 18.719 20.656 1 91.88 95 GLU B CA 1
ATOM 1587 C C . GLU B 1 95 ? 1.466 19.578 20.953 1 91.88 95 GLU B C 1
ATOM 1589 O O . GLU B 1 95 ? 0.809 19.391 21.969 1 91.88 95 GLU B O 1
ATOM 1594 N N . GLU B 1 96 ? 1.155 20.516 20.078 1 93.5 96 GLU B N 1
ATOM 1595 C CA . GLU B 1 96 ? -0.007 21.391 20.25 1 93.5 96 GLU B CA 1
ATOM 1596 C C . GLU B 1 96 ? -1.295 20.578 20.344 1 93.5 96 GLU B C 1
ATOM 1598 O O . GLU B 1 96 ? -2.1 20.781 21.25 1 93.5 96 GLU B O 1
ATOM 1603 N N . LEU B 1 97 ? -1.455 19.656 19.422 1 91.88 97 LEU B N 1
ATOM 1604 C CA . LEU B 1 97 ? -2.686 18.875 19.359 1 91.88 97 LEU B CA 1
ATOM 1605 C C . LEU B 1 97 ? -2.797 17.938 20.547 1 91.88 97 LEU B C 1
ATOM 1607 O O . LEU B 1 97 ? -3.893 17.719 21.062 1 91.88 97 LEU B O 1
ATOM 1611 N N . SER B 1 98 ? -1.651 17.344 20.922 1 87.56 98 SER B N 1
ATOM 1612 C CA . SER B 1 98 ? -1.646 16.438 22.078 1 87.56 98 SER B CA 1
ATOM 1613 C C . SER B 1 98 ? -2.043 17.172 23.359 1 87.56 98 SER B C 1
ATOM 1615 O O . SER B 1 98 ? -2.621 16.578 24.266 1 87.56 98 SER B O 1
ATOM 1617 N N . GLY B 1 99 ? -1.557 18.359 23.5 1 84.19 99 GLY B N 1
ATOM 1618 C CA . GLY B 1 99 ? -1.906 19.188 24.641 1 84.19 99 GLY B CA 1
ATOM 1619 C C . GLY B 1 99 ? -3.344 19.672 24.625 1 84.19 99 GLY B C 1
ATOM 1620 O O . GLY B 1 99 ? -3.906 20.016 25.656 1 84.19 99 GLY B O 1
ATOM 1621 N N . SER B 1 100 ? -3.797 19.922 23.406 1 70.38 100 SER B N 1
ATOM 1622 C CA . SER B 1 100 ? -5.172 20.391 23.281 1 70.38 100 SER B CA 1
ATOM 1623 C C . SER B 1 100 ? -6.156 19.391 23.891 1 70.38 100 SER B C 1
ATOM 1625 O O . SER B 1 100 ? -7.301 19.75 24.188 1 70.38 100 SER B O 1
ATOM 1627 N N . ARG B 1 101 ? -5.922 18.094 23.922 1 56.53 101 ARG B N 1
ATOM 1628 C CA . ARG B 1 101 ? -6.777 17.156 24.625 1 56.53 101 ARG B CA 1
ATOM 1629 C C . ARG B 1 101 ? -6.895 17.516 26.109 1 56.53 101 ARG B C 1
ATOM 1631 O O . ARG B 1 101 ? -7.914 17.234 26.734 1 56.53 101 ARG B O 1
ATOM 1638 N N . ARG B 1 102 ? -5.859 18.031 26.594 1 50.84 102 ARG B N 1
ATOM 1639 C CA . ARG B 1 102 ? -5.871 18.391 28 1 50.84 102 ARG B CA 1
ATOM 1640 C C . ARG B 1 102 ? -6.988 19.391 28.297 1 50.84 102 ARG B C 1
ATOM 1642 O O . ARG B 1 102 ? -7.484 19.469 29.422 1 50.84 102 ARG B O 1
ATOM 1649 N N . ASN B 1 103 ? -7.309 20.234 27.344 1 45.44 103 ASN B N 1
ATOM 1650 C CA . ASN B 1 103 ? -8.344 21.188 27.703 1 45.44 103 ASN B CA 1
ATOM 1651 C C . ASN B 1 103 ? -9.742 20.641 27.422 1 45.44 103 ASN B C 1
ATOM 1653 O O . ASN B 1 103 ? -10.734 21.344 27.625 1 45.44 103 ASN B O 1
ATOM 1657 N N . TRP B 1 104 ? -9.789 19.344 26.781 1 36.44 104 TRP B N 1
ATOM 1658 C CA . TRP B 1 104 ? -11.195 18.984 26.703 1 36.44 104 TRP B CA 1
ATOM 1659 C C . TRP B 1 104 ? -11.602 18.094 27.875 1 36.44 104 TRP B C 1
ATOM 1661 O O . TRP B 1 104 ? -10.805 17.266 28.328 1 36.44 104 TRP B O 1
#

Nearest PDB structures (foldseek):
  3hug-assembly3_L  TM=3.319E-01  e=7.627E+00  Mycobacterium tuberculosis H37Rv
  5nzt-assembly1_H  TM=2.416E-01  e=8.698E+00  Mus musculus
  3hug-assembly3_L  TM=3.319E-01  e=7.093E+00  Mycobacterium tuberculosis H37Rv
  5nzt-assembly1_H  TM=2.332E-01  e=7.093E+00  Mus musculus